Protein AF-Q45728-F1 (afdb_monomer_lite)

Foldseek 3Di:
DPPDDDDDDLDPPAFDAAEVFCVCLLCVVVCPVQPLVLDDDPPDDPDPDLFAFDDDDPSLLVSQDDPDDDPQSDDDPPPFKTKFQQFKDKDWDAEEAEAQDFPDKDFPDKDKDKDFAQDQFKDKDKDDKDKDKDKKKKKKFFRYAYAHPPHHNDDQKYKYKYQYNHVVQQAGDIDIDIDGRNDRKMKMKMKIWMWIDDMDMDIAGHQKMKMKIKTKMKGKDKDNWDKTKMWMWGWMWMDGPPDDTGIGTPLSSLVSLQSNDDVSHPDGDDPQWDADPVRSIIMGTTTMMMMITDIRQKMKMWMWMARNPPRDTPDIDIDIDGIDIDDMDMDMDID

Sequence (335 aa):
MKKSCDPNPVNQSTTTTFDLDDFLLNNMFNVTLQPANIWYYQDEWPYESPYVPTPTSDDLSKGCWFDAYVPTCRYDHAPGYTANTSGLMAEGTDLTEEIDSVAYATPYIADSYTFTNDGPITQEYQTLAYEQAVETSTSNTTTHGCRVGSTFGYSRNSTFTAKIRDTEKGFHLDVGAEYDFTNTNTFTTSTTTNVLVPSQVITVPSYCTAYVTMVLNKATYAKADVPLITTLSGRFFIDETDNSDEYFDIYPYVELVTTCCTGNCSQCVTDQLQLDAVNRTVIFDGLGSFEANIASNELIVRTKLVDNVTGATISEQAGRVPVVYGPSTTKVTTS

Secondary structure (DSSP, 8-state):
---------------EEEEHHHHHHHHHHHHHSS--S----TT---SS-TTSPPPPPTTGGGTT--TTS---------TTEEEE-TTEEEEEPPEEEEES--S-EEEEEEEEEEEEE-SSS-EEEEPPPEEEEEEEEEEEEEEEEEE--S--SS--EEEEEEEE--TTTT--EEEEEEEETT--PEEEEEEEEEEEE---EEEE-TTEEEEEEEEEEEEEEEEEEEEEEEEEEEEEEEEETTS--EEEEHHHHHHHHHHT--TT-S-PPPTTEEEETTTTEEEEEEEEEEEEEEE-SEEEEEEEEEETTT--EEEEEEEEEE-EEEEEEEEEEE-

pLDDT: mean 77.42, std 18.89, range [27.27, 98.31]

Radius of gyration: 30.32 Å; chains: 1; bounding box: 68×45×92 Å

Organism: Bacillus thuringiensis (NCBI:txid1428)

InterPro domains:
  IPR004991 Aerolysin-like toxin [PF03318] (81-314)

Structure (mmCIF, N/CA/C/O backbone):
data_AF-Q45728-F1
#
_entry.id   AF-Q45728-F1
#
loop_
_atom_site.group_PDB
_atom_site.id
_atom_site.type_symbol
_atom_site.label_atom_id
_atom_site.label_alt_id
_atom_site.label_comp_id
_atom_site.label_asym_id
_atom_site.label_entity_id
_atom_site.label_seq_id
_atom_site.pdbx_PDB_ins_code
_atom_site.Cartn_x
_atom_site.Cartn_y
_atom_site.Cartn_z
_atom_site.occupancy
_atom_site.B_iso_or_equiv
_atom_site.auth_seq_id
_atom_site.auth_comp_id
_atom_site.auth_asym_id
_atom_site.auth_atom_id
_atom_site.pdbx_PDB_model_num
ATOM 1 N N . MET A 1 1 ? -17.375 -22.857 -4.761 1.00 31.56 1 MET A N 1
ATOM 2 C CA . MET A 1 1 ? -16.070 -22.959 -4.074 1.00 31.56 1 MET A CA 1
ATOM 3 C C . MET A 1 1 ? -15.539 -21.548 -3.898 1.00 31.56 1 MET A C 1
ATOM 5 O O . MET A 1 1 ? -15.250 -20.907 -4.898 1.00 31.56 1 MET A O 1
ATOM 9 N N . LYS A 1 2 ? -15.514 -21.026 -2.665 1.00 29.12 2 LYS A N 1
ATOM 10 C CA . LYS A 1 2 ? -14.839 -19.756 -2.366 1.00 29.12 2 LYS A CA 1
ATOM 11 C C . LYS A 1 2 ? -13.342 -20.006 -2.562 1.00 29.12 2 LYS A C 1
ATOM 13 O O . LYS A 1 2 ? -12.801 -20.868 -1.873 1.00 29.12 2 LYS A O 1
ATOM 18 N N . LYS A 1 3 ? -12.705 -19.333 -3.526 1.00 27.27 3 LYS A N 1
ATOM 19 C CA . LYS A 1 3 ? -11.241 -19.267 -3.580 1.00 27.27 3 LYS A CA 1
ATOM 20 C C . LYS A 1 3 ? -10.803 -18.604 -2.275 1.00 27.27 3 LYS A C 1
ATOM 22 O O . LYS A 1 3 ? -11.096 -17.436 -2.051 1.00 27.27 3 LYS A O 1
ATOM 27 N N . SER A 1 4 ? -10.218 -19.398 -1.387 1.00 33.06 4 SER A N 1
ATOM 28 C CA . SER A 1 4 ? -9.422 -18.906 -0.271 1.00 33.06 4 SER A CA 1
ATOM 29 C C . SER A 1 4 ? -8.275 -18.115 -0.886 1.00 33.06 4 SER A C 1
ATOM 31 O O . SER A 1 4 ? -7.471 -18.707 -1.602 1.00 33.06 4 SER A O 1
ATOM 33 N N . CYS A 1 5 ? -8.251 -16.797 -0.692 1.00 33.59 5 CYS A N 1
ATOM 34 C CA . CYS A 1 5 ? -7.087 -15.992 -1.038 1.00 33.59 5 CYS A CA 1
ATOM 35 C C . CYS A 1 5 ? -5.910 -16.472 -0.185 1.00 33.59 5 CYS A C 1
ATOM 37 O O . CYS A 1 5 ? -6.065 -16.692 1.018 1.00 33.59 5 CYS A O 1
ATOM 39 N N . ASP A 1 6 ? -4.785 -16.705 -0.847 1.00 37.28 6 ASP A N 1
ATOM 40 C CA . ASP A 1 6 ? -3.543 -17.185 -0.257 1.00 37.28 6 ASP A CA 1
ATOM 41 C C . ASP A 1 6 ? -2.940 -16.057 0.600 1.00 37.28 6 ASP A C 1
ATOM 43 O O . ASP A 1 6 ? -2.668 -14.979 0.062 1.00 37.28 6 ASP A O 1
ATOM 47 N N . PRO A 1 7 ? -2.806 -16.216 1.928 1.00 40.56 7 PRO A N 1
ATOM 48 C CA . PRO A 1 7 ? -2.249 -15.177 2.768 1.00 40.56 7 PRO A CA 1
ATOM 49 C C . PRO A 1 7 ? -0.724 -15.314 2.803 1.00 40.56 7 PRO A C 1
ATOM 51 O O . PRO A 1 7 ? -0.195 -16.246 3.400 1.00 40.56 7 PRO A O 1
ATOM 54 N N . ASN A 1 8 ? -0.038 -14.320 2.239 1.00 51.28 8 ASN A N 1
ATOM 55 C CA . ASN A 1 8 ? 1.377 -14.003 2.451 1.00 51.28 8 ASN A CA 1
ATOM 56 C C . ASN A 1 8 ? 2.412 -15.085 2.095 1.00 51.28 8 ASN A C 1
ATOM 58 O O . ASN A 1 8 ? 2.760 -15.942 2.911 1.00 51.28 8 ASN A O 1
ATOM 62 N N . PRO A 1 9 ? 3.147 -14.823 1.005 1.00 39.41 9 PRO A N 1
ATOM 63 C CA . PRO A 1 9 ? 4.584 -14.642 1.168 1.00 39.41 9 PRO A CA 1
ATOM 64 C C . PRO A 1 9 ? 5.026 -13.257 0.669 1.00 39.41 9 PRO A C 1
ATOM 66 O O . PRO A 1 9 ? 5.081 -13.003 -0.529 1.00 39.41 9 PRO A O 1
ATOM 69 N N . VAL A 1 10 ? 5.420 -12.375 1.595 1.00 45.78 10 VAL A N 1
ATOM 70 C CA . VAL A 1 10 ? 6.144 -11.117 1.300 1.00 45.78 10 VAL A CA 1
ATOM 71 C C . VAL A 1 10 ? 7.635 -11.426 1.127 1.00 45.78 10 VAL A C 1
ATOM 73 O O . VAL A 1 10 ? 8.493 -10.896 1.824 1.00 45.78 10 VAL A O 1
ATOM 76 N N . ASN A 1 11 ? 7.963 -12.396 0.276 1.00 45.88 11 ASN A N 1
ATOM 77 C CA . ASN A 1 11 ? 9.361 -12.744 0.046 1.00 45.88 11 ASN A CA 1
ATOM 78 C C . ASN A 1 11 ? 9.583 -13.202 -1.394 1.00 45.88 11 ASN A C 1
ATOM 80 O O . ASN A 1 11 ? 9.809 -14.379 -1.668 1.00 45.88 11 ASN A O 1
ATOM 84 N N . GLN A 1 12 ? 9.522 -12.248 -2.321 1.00 46.22 12 GLN A N 1
ATOM 85 C CA . GLN A 1 12 ? 10.210 -12.383 -3.599 1.00 46.22 12 GLN A CA 1
ATOM 86 C C . GLN A 1 12 ? 11.544 -11.643 -3.473 1.00 46.22 12 GLN A C 1
ATOM 88 O O . GLN A 1 12 ? 11.616 -10.423 -3.559 1.00 46.22 12 GLN A O 1
ATOM 93 N N . SER A 1 13 ? 12.605 -12.396 -3.175 1.00 47.50 13 SER A N 1
ATOM 94 C CA . SER A 1 13 ? 13.942 -11.879 -2.852 1.00 47.50 13 SER A CA 1
ATOM 95 C C . SER A 1 13 ? 14.773 -11.478 -4.075 1.00 47.50 13 SER A C 1
ATOM 97 O O . SER A 1 13 ? 15.990 -11.342 -3.968 1.00 47.50 13 SER A O 1
ATOM 99 N N . THR A 1 14 ? 14.164 -11.364 -5.252 1.00 60.25 14 THR A N 1
ATOM 100 C CA . THR A 1 14 ? 14.861 -10.990 -6.483 1.00 60.25 14 THR A CA 1
ATOM 101 C C . THR A 1 14 ? 14.331 -9.651 -6.949 1.00 60.25 14 THR A C 1
ATOM 103 O O . THR A 1 14 ? 13.375 -9.583 -7.715 1.00 60.25 14 THR A O 1
ATOM 106 N N . THR A 1 15 ? 14.952 -8.582 -6.456 1.00 69.94 15 THR A N 1
ATOM 107 C CA . THR A 1 15 ? 14.834 -7.279 -7.096 1.00 69.94 15 THR A CA 1
ATOM 108 C C . THR A 1 15 ? 15.612 -7.329 -8.404 1.00 69.94 15 THR A C 1
ATOM 110 O O . THR A 1 15 ? 16.769 -7.755 -8.441 1.00 69.94 15 THR A O 1
ATOM 113 N N . THR A 1 16 ? 14.969 -6.940 -9.496 1.00 79.00 16 THR A N 1
ATOM 114 C CA . THR A 1 16 ? 15.625 -6.802 -10.793 1.00 79.00 16 THR A CA 1
ATOM 115 C C . THR A 1 16 ? 15.280 -5.447 -11.375 1.00 79.00 16 THR A C 1
ATOM 117 O O . THR A 1 16 ? 14.183 -4.922 -11.188 1.00 79.00 16 THR A O 1
ATOM 120 N N . THR A 1 17 ? 16.240 -4.856 -12.069 1.00 79.88 17 THR A N 1
ATOM 121 C CA . THR A 1 17 ? 16.020 -3.594 -12.758 1.00 79.88 17 THR A CA 1
ATOM 122 C C . THR A 1 17 ? 16.289 -3.833 -14.227 1.00 79.88 17 THR A C 1
ATOM 124 O O . THR A 1 17 ? 17.401 -4.211 -14.594 1.00 79.88 17 THR A O 1
ATOM 127 N N . PHE A 1 18 ? 15.260 -3.661 -15.051 1.00 83.31 18 PHE A N 1
ATOM 128 C CA . PHE A 1 18 ? 15.397 -3.675 -16.498 1.00 83.31 18 PHE A CA 1
ATOM 129 C C . PHE A 1 18 ? 16.187 -2.434 -16.910 1.00 83.31 18 PHE A C 1
ATOM 131 O O . PHE A 1 18 ? 15.783 -1.326 -16.571 1.00 83.31 18 PHE A O 1
ATOM 138 N N . ASP A 1 19 ? 17.324 -2.605 -17.577 1.00 84.56 19 ASP A N 1
ATOM 139 C CA . ASP A 1 19 ? 18.160 -1.488 -18.019 1.00 84.56 19 ASP A CA 1
ATOM 140 C C . ASP A 1 19 ? 17.764 -1.099 -19.449 1.00 84.56 19 ASP A C 1
ATOM 142 O O . ASP A 1 19 ? 18.110 -1.782 -20.415 1.00 84.56 19 ASP A O 1
ATOM 146 N N . LEU A 1 20 ? 16.966 -0.034 -19.573 1.00 85.75 20 LEU A N 1
ATOM 147 C CA . LEU A 1 20 ? 16.472 0.451 -20.860 1.00 85.75 20 LEU A CA 1
ATOM 148 C C . LEU A 1 20 ? 17.622 0.945 -21.739 1.00 85.75 20 LEU A C 1
ATOM 150 O O . LEU A 1 20 ? 17.608 0.683 -22.937 1.00 85.75 20 LEU A O 1
ATOM 154 N N . ASP A 1 21 ? 18.624 1.614 -21.164 1.00 84.06 21 ASP A N 1
ATOM 155 C CA . ASP A 1 21 ? 19.773 2.121 -21.919 1.00 84.06 21 ASP A CA 1
ATOM 156 C C . ASP A 1 21 ? 20.560 0.950 -22.525 1.00 84.06 21 ASP A C 1
ATOM 158 O O . ASP A 1 21 ? 20.896 0.979 -23.709 1.00 84.06 21 ASP A O 1
ATOM 162 N N . ASP A 1 22 ? 20.798 -0.107 -21.739 1.00 82.19 22 ASP A N 1
ATOM 163 C CA . ASP A 1 22 ? 21.439 -1.340 -22.215 1.00 82.19 22 ASP A CA 1
ATOM 164 C C . ASP A 1 22 ? 20.607 -2.025 -23.309 1.00 82.19 22 ASP A C 1
ATOM 166 O O . ASP A 1 22 ? 21.142 -2.392 -24.353 1.00 82.19 22 ASP A O 1
ATOM 170 N N . PHE A 1 23 ? 19.287 -2.138 -23.129 1.00 85.44 23 PHE A N 1
ATOM 171 C CA . PHE A 1 23 ? 18.393 -2.710 -24.140 1.00 85.44 23 PHE A CA 1
ATOM 172 C C . PHE A 1 23 ? 18.428 -1.934 -25.469 1.00 85.44 23 PHE A C 1
ATOM 174 O O . PHE A 1 23 ? 18.513 -2.547 -26.540 1.00 85.44 23 PHE A O 1
ATOM 181 N N . LEU A 1 24 ? 18.381 -0.597 -25.413 1.00 84.81 24 LEU A N 1
ATOM 182 C CA . LEU A 1 24 ? 18.434 0.277 -26.590 1.00 84.81 24 LEU A CA 1
ATOM 183 C C . LEU A 1 24 ? 19.821 0.246 -27.256 1.00 84.81 24 LEU A C 1
ATOM 185 O O . LEU A 1 24 ? 19.927 0.243 -28.479 1.00 84.81 24 LEU A O 1
ATOM 189 N N . LEU A 1 25 ? 20.905 0.166 -26.484 1.00 78.94 25 LEU A N 1
ATOM 190 C CA . LEU A 1 25 ? 22.251 0.001 -27.041 1.00 78.94 25 LEU A CA 1
ATOM 191 C C . LEU A 1 25 ? 22.424 -1.360 -27.720 1.00 78.94 25 LEU A C 1
ATOM 193 O O . LEU A 1 25 ? 22.896 -1.433 -28.856 1.00 78.94 25 LEU A O 1
ATOM 197 N N . ASN A 1 26 ? 21.992 -2.435 -27.060 1.00 76.06 26 ASN A 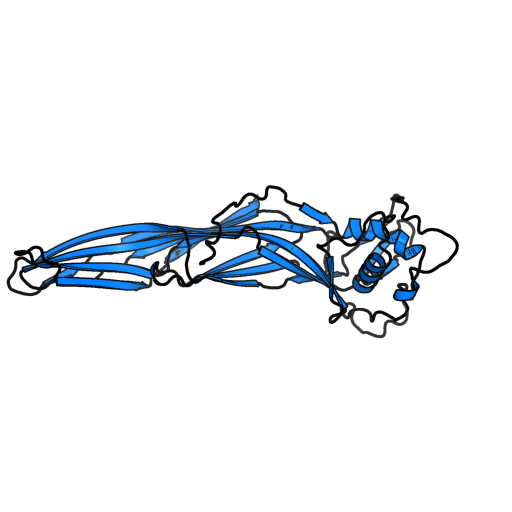N 1
ATOM 198 C CA . ASN A 1 26 ? 22.137 -3.806 -27.553 1.00 76.06 26 ASN A CA 1
ATOM 199 C C . ASN A 1 26 ? 21.357 -4.074 -28.840 1.00 76.06 26 ASN A C 1
ATOM 201 O O . ASN A 1 26 ? 21.710 -4.982 -29.599 1.00 76.06 26 ASN A O 1
ATOM 205 N N . ASN A 1 27 ? 20.311 -3.290 -29.092 1.00 75.62 27 ASN A N 1
ATOM 206 C CA . ASN A 1 27 ? 19.512 -3.383 -30.302 1.00 75.62 27 ASN A CA 1
ATOM 207 C C . ASN A 1 27 ? 19.889 -2.351 -31.370 1.00 75.62 27 ASN A C 1
ATOM 209 O O . ASN A 1 27 ? 19.412 -2.468 -32.497 1.00 75.62 27 ASN A O 1
ATOM 213 N N . MET A 1 28 ? 20.775 -1.387 -31.083 1.00 74.12 28 MET A N 1
ATOM 214 C CA . MET A 1 28 ? 21.118 -0.319 -32.029 1.00 74.12 28 MET A CA 1
ATOM 215 C C . MET A 1 28 ? 21.620 -0.873 -33.359 1.00 74.12 28 MET A C 1
ATOM 217 O O . MET A 1 28 ? 21.154 -0.444 -34.406 1.00 74.12 28 MET A O 1
ATOM 221 N N . PHE A 1 29 ? 22.541 -1.839 -33.340 1.00 62.25 29 PHE A N 1
ATOM 222 C CA . PHE A 1 29 ? 23.109 -2.393 -34.573 1.00 62.25 29 PHE A CA 1
ATOM 223 C C . PHE A 1 29 ? 22.082 -3.132 -35.435 1.00 62.25 29 PHE A C 1
ATOM 225 O O . PHE A 1 29 ? 22.224 -3.172 -36.658 1.00 62.25 29 PHE A O 1
ATOM 232 N N . ASN A 1 30 ? 21.022 -3.660 -34.815 1.00 58.56 30 ASN A N 1
ATOM 233 C CA . ASN A 1 30 ? 19.895 -4.241 -35.544 1.00 58.56 30 ASN A CA 1
ATOM 234 C C . ASN A 1 30 ? 19.139 -3.155 -36.324 1.00 58.56 30 ASN A C 1
ATOM 236 O O . ASN A 1 30 ? 18.581 -3.432 -37.380 1.00 58.56 30 ASN A O 1
ATOM 240 N N . VAL A 1 31 ? 19.167 -1.919 -35.824 1.00 59.19 31 VAL A N 1
ATOM 241 C CA . VAL A 1 31 ? 18.475 -0.760 -36.387 1.00 59.19 31 VAL A CA 1
ATOM 242 C C . VAL A 1 31 ? 19.360 0.043 -37.358 1.00 59.19 31 VAL A C 1
ATOM 244 O O . VAL A 1 31 ? 18.868 0.496 -38.391 1.00 59.19 31 VAL A O 1
ATOM 247 N N . THR A 1 32 ? 20.668 0.183 -37.105 1.00 55.72 32 THR A N 1
ATOM 248 C CA . THR A 1 32 ? 21.589 0.976 -37.950 1.00 55.72 32 THR A CA 1
ATOM 249 C C . THR A 1 32 ? 22.023 0.255 -39.229 1.00 55.72 32 THR A C 1
ATOM 251 O O . THR A 1 32 ? 22.184 0.897 -40.267 1.00 55.72 32 THR A O 1
ATOM 254 N N . LEU A 1 33 ? 22.148 -1.080 -39.216 1.00 49.84 33 LEU A N 1
ATOM 255 C CA . LEU A 1 33 ? 22.458 -1.877 -40.418 1.00 49.84 33 LEU A CA 1
ATOM 256 C C . LEU A 1 33 ? 21.232 -2.146 -41.308 1.00 49.84 33 LEU A C 1
ATOM 258 O O . LEU A 1 33 ? 21.382 -2.588 -42.450 1.00 49.84 33 LEU A O 1
ATOM 262 N N . GLN A 1 34 ? 20.028 -1.877 -40.800 1.00 50.75 34 GLN A N 1
ATOM 263 C CA . GLN A 1 34 ? 18.757 -2.022 -41.506 1.00 50.75 34 GLN A CA 1
ATOM 264 C C . GLN A 1 34 ? 17.895 -0.780 -41.264 1.00 50.75 34 GLN A C 1
ATOM 266 O O . GLN A 1 34 ? 16.905 -0.846 -40.532 1.00 50.75 34 GLN A O 1
ATOM 271 N N . PRO A 1 35 ? 18.255 0.373 -41.859 1.00 44.62 35 PRO A N 1
ATOM 272 C CA . PRO A 1 35 ? 17.516 1.605 -41.666 1.00 44.62 35 PRO A CA 1
ATOM 273 C C . PRO A 1 35 ? 16.162 1.479 -42.362 1.00 44.62 35 PRO A C 1
ATOM 275 O O . PRO A 1 35 ? 15.987 1.873 -43.513 1.00 44.62 35 PRO A O 1
ATOM 278 N N . ALA A 1 36 ? 15.169 0.937 -41.667 1.00 39.44 36 ALA A N 1
ATOM 279 C CA . ALA A 1 36 ? 13.775 1.054 -42.054 1.00 39.44 36 ALA A CA 1
ATOM 280 C C . ALA A 1 36 ? 13.326 2.509 -41.839 1.00 39.44 36 ALA A C 1
ATOM 282 O O . ALA A 1 36 ? 12.480 2.748 -40.998 1.00 39.44 36 ALA A O 1
ATOM 283 N N . ASN A 1 37 ? 13.952 3.494 -42.500 1.00 41.03 37 ASN A N 1
ATOM 284 C CA . ASN A 1 37 ? 13.662 4.932 -42.382 1.00 41.03 37 ASN A CA 1
ATOM 285 C C . ASN A 1 37 ? 13.249 5.395 -40.963 1.00 41.03 37 ASN A C 1
ATOM 287 O O . ASN A 1 37 ? 12.332 6.195 -40.814 1.00 41.03 37 ASN A O 1
ATOM 291 N N . ILE A 1 38 ? 13.918 4.906 -39.908 1.00 46.84 38 ILE A N 1
ATOM 292 C CA . ILE A 1 38 ? 13.780 5.475 -38.550 1.00 46.84 38 ILE A CA 1
ATOM 293 C C . ILE A 1 38 ? 14.560 6.806 -38.465 1.00 46.84 38 ILE A C 1
ATOM 295 O O . ILE A 1 38 ? 14.409 7.591 -37.536 1.00 46.84 38 ILE A O 1
ATOM 299 N N . TRP A 1 39 ? 15.344 7.095 -39.505 1.00 43.25 39 TRP A N 1
ATOM 300 C CA . TRP A 1 39 ? 16.096 8.317 -39.721 1.00 43.25 39 TRP A CA 1
ATOM 301 C C . TRP A 1 39 ? 15.151 9.449 -40.115 1.00 43.25 39 TRP A C 1
ATOM 303 O O . TRP A 1 39 ? 14.525 9.406 -41.176 1.00 43.25 39 TRP A O 1
ATOM 313 N N . TYR A 1 40 ? 15.100 10.495 -39.297 1.00 43.06 40 TYR A N 1
ATOM 314 C CA . TYR A 1 40 ? 14.513 11.767 -39.696 1.00 43.06 40 TYR A CA 1
ATOM 315 C C . TYR A 1 40 ? 15.624 12.810 -39.833 1.00 43.06 40 TYR A C 1
ATOM 317 O O . TYR A 1 40 ? 16.330 13.097 -38.867 1.00 43.06 40 TYR A O 1
ATOM 325 N N . TYR A 1 41 ? 15.795 13.375 -41.033 1.00 37.69 41 TYR A N 1
ATOM 326 C CA . TYR A 1 41 ? 16.697 14.509 -41.249 1.00 37.69 41 TYR A CA 1
ATOM 327 C C . TYR A 1 41 ? 16.185 15.722 -40.454 1.00 37.69 41 TYR A C 1
ATOM 329 O O . TYR A 1 41 ? 15.004 16.056 -40.516 1.00 37.69 41 TYR A O 1
ATOM 337 N N . GLN A 1 42 ? 17.086 16.363 -39.706 1.00 42.66 42 GLN A N 1
ATOM 338 C CA . GLN A 1 42 ? 16.836 17.387 -38.679 1.00 42.66 42 GLN A CA 1
ATOM 339 C C . GLN A 1 42 ? 15.964 18.598 -39.082 1.00 42.66 42 GLN A C 1
ATOM 341 O O . GLN A 1 42 ? 15.515 19.316 -38.191 1.00 42.66 42 GLN A O 1
ATOM 346 N N . ASP A 1 43 ? 15.685 18.836 -40.365 1.00 37.22 43 ASP A N 1
ATOM 347 C CA . ASP A 1 43 ? 15.264 20.167 -40.825 1.00 37.22 43 ASP A CA 1
ATOM 348 C C . ASP A 1 43 ? 13.752 20.399 -40.989 1.00 37.22 43 ASP A C 1
ATOM 350 O O . ASP A 1 43 ? 13.340 21.551 -41.108 1.00 37.22 43 ASP A O 1
ATOM 354 N N . GLU A 1 44 ? 12.890 19.378 -40.954 1.00 41.56 44 GLU A N 1
ATOM 355 C CA . GLU A 1 44 ? 11.443 19.595 -41.160 1.00 41.56 44 GLU A CA 1
ATOM 356 C C . GLU A 1 44 ? 10.571 18.709 -40.269 1.00 41.56 44 GLU A C 1
ATOM 358 O O . GLU A 1 44 ? 9.790 17.904 -40.761 1.00 41.56 44 GLU A O 1
ATOM 363 N N . TRP A 1 45 ? 10.680 18.809 -38.942 1.00 42.06 45 TRP A N 1
ATOM 364 C CA . TRP A 1 45 ? 9.694 18.179 -38.054 1.00 42.06 45 TRP A CA 1
ATOM 365 C C . TRP A 1 45 ? 8.388 18.999 -38.079 1.00 42.06 45 TRP A C 1
ATOM 367 O O . TRP A 1 45 ? 8.400 20.155 -37.656 1.00 42.06 45 TRP A O 1
ATOM 377 N N . PRO A 1 46 ? 7.253 18.457 -38.566 1.00 36.91 46 PRO A N 1
ATOM 378 C CA . PRO A 1 46 ? 6.028 19.240 -38.744 1.00 36.91 46 PRO A CA 1
ATOM 379 C C . PRO A 1 46 ? 5.237 19.441 -37.442 1.00 36.91 46 PRO A C 1
ATOM 381 O O . PRO A 1 46 ? 4.196 20.097 -37.457 1.00 36.91 46 PRO A O 1
ATOM 384 N N . TYR A 1 47 ? 5.696 18.874 -36.323 1.00 42.97 47 TYR A N 1
ATOM 385 C CA . TYR A 1 47 ? 5.023 18.980 -35.033 1.00 42.97 47 TYR A CA 1
ATOM 386 C C . TYR A 1 47 ? 5.837 19.881 -34.108 1.00 42.97 47 TYR A C 1
ATOM 388 O O . TYR A 1 47 ? 6.998 19.622 -33.834 1.00 42.97 47 TYR A O 1
ATOM 396 N N . GLU A 1 48 ? 5.234 20.937 -33.574 1.00 38.19 48 GLU A N 1
ATOM 397 C CA . GLU A 1 48 ? 5.924 21.944 -32.746 1.00 38.19 48 GLU A CA 1
ATOM 398 C C . GLU A 1 48 ? 6.424 21.411 -31.383 1.00 38.19 48 GLU A C 1
ATOM 400 O O . GLU A 1 48 ? 6.878 22.175 -30.533 1.00 38.19 48 GLU A O 1
ATOM 405 N N . SER A 1 49 ? 6.325 20.100 -31.141 1.00 45.00 49 SER A N 1
ATOM 406 C CA . SER A 1 49 ? 6.511 19.485 -29.838 1.00 45.00 49 SER A CA 1
ATOM 407 C C . SER A 1 49 ? 7.281 18.155 -29.923 1.00 45.00 49 SER A C 1
ATOM 409 O O . SER A 1 49 ? 6.906 17.291 -30.718 1.00 45.00 49 SER A O 1
ATOM 411 N N . PRO A 1 50 ? 8.308 17.939 -29.075 1.00 45.72 50 PRO A N 1
ATOM 412 C CA . PRO A 1 50 ? 8.982 16.644 -28.925 1.00 45.72 50 PRO A CA 1
ATOM 413 C C . PRO A 1 50 ? 8.098 15.565 -28.260 1.00 45.72 50 PRO A C 1
ATOM 415 O O . PRO A 1 50 ? 8.562 14.451 -28.047 1.00 45.72 50 PRO A O 1
ATOM 418 N N . TYR A 1 51 ? 6.841 15.891 -27.931 1.00 46.75 51 TYR A N 1
ATOM 419 C CA . TYR A 1 51 ? 5.942 15.095 -27.087 1.00 46.75 51 TYR A CA 1
ATOM 420 C C . TYR A 1 51 ? 4.843 14.342 -27.858 1.00 46.75 51 TYR A C 1
ATOM 422 O O . TYR A 1 51 ? 3.988 13.714 -27.240 1.00 46.75 51 TYR A O 1
ATOM 430 N N . VAL A 1 52 ? 4.818 14.417 -29.194 1.00 46.56 52 VAL A N 1
ATOM 431 C CA . VAL A 1 52 ? 3.833 13.696 -30.021 1.00 46.56 52 VAL A CA 1
ATOM 432 C C . VAL A 1 52 ? 4.508 12.463 -30.633 1.00 46.56 52 VAL A C 1
ATOM 434 O O . VAL A 1 52 ? 5.517 12.640 -31.320 1.00 46.56 52 VAL A O 1
ATOM 437 N N . PRO A 1 53 ? 3.983 11.240 -30.414 1.00 49.34 53 PRO A N 1
ATOM 438 C CA . PRO A 1 53 ? 4.584 10.022 -30.949 1.00 49.34 53 PRO A CA 1
ATOM 439 C C . PRO A 1 53 ? 4.660 10.069 -32.476 1.00 49.34 53 PRO A C 1
ATOM 441 O O . PRO A 1 53 ? 3.705 10.474 -33.153 1.00 49.34 53 PRO A O 1
ATOM 444 N N . THR A 1 54 ? 5.804 9.660 -33.028 1.00 48.22 54 THR A N 1
ATOM 445 C CA . THR A 1 54 ? 6.005 9.632 -34.479 1.00 48.22 54 THR A CA 1
ATOM 446 C C . THR A 1 54 ? 5.015 8.644 -35.106 1.00 48.22 54 THR A C 1
ATOM 448 O O . THR A 1 54 ? 4.898 7.509 -34.638 1.00 48.22 54 THR A O 1
ATOM 451 N N . PRO A 1 55 ? 4.275 9.021 -36.166 1.00 42.81 55 PRO A N 1
ATOM 452 C CA . PRO A 1 55 ? 3.480 8.058 -36.904 1.00 42.81 55 PRO A CA 1
ATOM 453 C C . PRO A 1 55 ? 4.359 6.921 -37.416 1.00 42.81 55 PRO A C 1
ATOM 455 O O . PRO A 1 55 ? 5.317 7.166 -38.148 1.00 42.81 55 PRO A O 1
ATOM 458 N N . THR A 1 56 ? 4.023 5.683 -37.067 1.00 48.16 56 THR A N 1
ATOM 459 C CA . THR A 1 56 ? 4.641 4.517 -37.691 1.00 48.16 56 THR A CA 1
ATOM 460 C C . THR A 1 56 ? 4.236 4.488 -39.156 1.00 48.16 56 THR A C 1
ATOM 462 O O . THR A 1 56 ? 3.050 4.514 -39.492 1.00 48.16 56 THR A O 1
ATOM 465 N N . SER A 1 57 ? 5.228 4.551 -40.044 1.00 44.31 57 SER A N 1
ATOM 466 C CA . SER A 1 57 ? 4.988 4.364 -41.471 1.00 44.31 57 SER A CA 1
ATOM 467 C C . SER A 1 57 ? 4.703 2.885 -41.740 1.00 44.31 57 SER A C 1
ATOM 469 O O . SER A 1 57 ? 5.299 2.013 -41.104 1.00 44.31 57 SER A O 1
ATOM 471 N N . ASP A 1 58 ? 3.851 2.590 -42.725 1.00 46.47 58 ASP A N 1
ATOM 472 C CA . ASP A 1 58 ? 3.569 1.218 -43.181 1.00 46.47 58 ASP A CA 1
ATOM 473 C C . ASP A 1 58 ? 4.844 0.458 -43.651 1.00 46.47 58 ASP A C 1
ATOM 475 O O . ASP A 1 58 ? 4.813 -0.756 -43.880 1.00 46.47 58 ASP A O 1
ATOM 479 N N . ASP A 1 59 ? 5.985 1.151 -43.784 1.00 43.22 59 ASP A N 1
ATOM 480 C CA . ASP A 1 59 ? 7.274 0.614 -44.227 1.00 43.22 59 ASP A CA 1
ATOM 481 C C . ASP A 1 59 ? 8.095 -0.096 -43.131 1.00 43.22 59 ASP A C 1
ATOM 483 O O . ASP A 1 59 ? 9.048 -0.795 -43.476 1.00 43.22 59 ASP A O 1
ATOM 487 N N . LEU A 1 60 ? 7.724 -0.026 -41.843 1.00 46.34 60 LEU A N 1
ATOM 488 C CA . LEU A 1 60 ? 8.440 -0.763 -40.778 1.00 46.34 60 LEU A CA 1
ATOM 489 C C . LEU A 1 60 ? 8.389 -2.287 -40.984 1.00 46.34 60 LEU A C 1
ATOM 491 O O . LEU A 1 60 ? 9.378 -2.987 -40.770 1.00 46.34 60 LEU A O 1
ATOM 495 N N . SER A 1 61 ? 7.276 -2.792 -41.526 1.00 43.41 61 SER A N 1
ATOM 496 C CA . SER A 1 61 ? 7.089 -4.209 -41.881 1.00 43.41 61 SER A CA 1
ATOM 497 C C . SER A 1 61 ? 8.065 -4.726 -42.952 1.00 43.41 61 SER A C 1
ATOM 499 O O . SER A 1 61 ? 8.261 -5.936 -43.083 1.00 43.41 61 SER A O 1
ATOM 501 N N . LYS A 1 62 ? 8.701 -3.823 -43.712 1.00 44.53 62 LYS A N 1
ATOM 502 C CA . LYS A 1 62 ? 9.696 -4.149 -44.745 1.00 44.53 62 LYS A CA 1
ATOM 503 C C . LYS A 1 62 ? 11.131 -4.142 -44.207 1.00 44.53 62 LYS A C 1
ATOM 505 O O . LYS A 1 62 ? 12.024 -4.611 -44.906 1.00 44.53 62 LYS A O 1
ATOM 510 N N . GLY A 1 63 ? 11.351 -3.657 -42.980 1.00 48.31 63 GLY A N 1
ATOM 511 C CA . GLY A 1 63 ? 12.675 -3.537 -42.363 1.00 48.31 63 GLY A CA 1
ATOM 512 C C . GLY A 1 63 ? 13.395 -4.871 -42.163 1.00 48.31 63 GLY A C 1
ATOM 513 O O . GLY A 1 63 ? 14.601 -4.945 -42.364 1.00 48.31 63 GLY A O 1
ATOM 514 N N . CYS A 1 64 ? 12.658 -5.949 -41.870 1.00 50.19 64 CYS A N 1
ATOM 515 C CA . CYS A 1 64 ? 13.263 -7.260 -41.604 1.00 50.19 64 CYS A CA 1
ATOM 516 C C . CYS A 1 64 ? 13.588 -8.083 -42.875 1.00 50.19 64 CYS A C 1
ATOM 518 O O . CYS A 1 64 ? 14.067 -9.211 -42.756 1.00 50.19 64 CYS A O 1
ATOM 520 N N . TRP A 1 65 ? 13.301 -7.583 -44.088 1.00 44.25 65 TRP A N 1
ATOM 521 C CA . TRP A 1 65 ? 13.422 -8.347 -45.341 1.00 44.25 65 TRP A CA 1
ATOM 522 C C . TRP A 1 65 ? 14.504 -7.786 -46.269 1.00 44.25 65 TRP A C 1
ATOM 524 O O . TRP A 1 65 ? 14.211 -6.953 -47.120 1.00 44.25 65 TRP A O 1
ATOM 534 N N . PHE A 1 66 ? 15.727 -8.324 -46.190 1.00 47.06 66 PHE A N 1
ATOM 535 C CA . PHE A 1 66 ? 16.676 -8.279 -47.310 1.00 47.06 66 PHE A CA 1
ATOM 536 C C . PHE A 1 66 ? 17.477 -9.584 -47.464 1.00 47.06 66 PHE A C 1
ATOM 538 O O . PHE A 1 66 ? 18.164 -10.046 -46.553 1.00 47.06 66 PHE A O 1
ATOM 545 N N . ASP A 1 67 ? 17.397 -10.150 -48.671 1.00 44.56 67 ASP A N 1
ATOM 546 C CA . ASP A 1 67 ? 18.196 -11.264 -49.184 1.00 44.56 67 ASP A CA 1
ATOM 547 C C . ASP A 1 67 ? 19.671 -10.843 -49.342 1.00 44.56 67 ASP A C 1
ATOM 549 O O . ASP A 1 67 ? 20.007 -10.168 -50.312 1.00 44.56 67 ASP A O 1
ATOM 553 N N . ALA A 1 68 ? 20.549 -11.223 -48.405 1.00 41.47 68 ALA A N 1
ATOM 554 C CA . ALA A 1 68 ? 21.949 -11.639 -48.667 1.00 41.47 68 ALA A CA 1
ATOM 555 C C . ALA A 1 68 ? 22.803 -11.763 -47.395 1.00 41.47 68 ALA A C 1
ATOM 557 O O . ALA A 1 68 ? 23.817 -12.459 -47.414 1.00 41.47 68 ALA A O 1
ATOM 558 N N . TYR A 1 69 ? 22.413 -11.135 -46.291 1.00 45.72 69 TYR A N 1
ATOM 559 C CA . TYR A 1 69 ? 23.107 -11.272 -45.016 1.00 45.72 69 TYR A CA 1
ATOM 560 C C . TYR A 1 69 ? 22.077 -11.684 -43.980 1.00 45.72 69 TYR A C 1
ATOM 562 O O . TYR A 1 69 ? 21.163 -10.926 -43.674 1.00 45.72 69 TYR A O 1
ATOM 570 N N . VAL A 1 70 ? 22.204 -12.913 -43.470 1.00 46.59 70 VAL A N 1
ATOM 571 C CA . VAL A 1 70 ? 21.522 -13.321 -42.236 1.00 46.59 70 VAL A CA 1
ATOM 572 C C . VAL A 1 70 ? 21.731 -12.169 -41.251 1.00 46.59 70 VAL A C 1
ATOM 574 O O . VAL A 1 70 ? 22.894 -11.778 -41.117 1.00 46.59 70 VAL A O 1
ATOM 577 N N . PRO A 1 71 ? 20.691 -11.593 -40.618 1.00 44.53 71 PRO A N 1
ATOM 578 C CA . PRO A 1 71 ? 20.895 -10.620 -39.559 1.00 44.53 71 PRO A CA 1
ATOM 579 C C . PRO A 1 71 ? 21.734 -11.312 -38.489 1.00 44.53 71 PRO A C 1
ATOM 581 O O . PRO A 1 71 ? 21.255 -12.105 -37.681 1.00 44.53 71 PRO A O 1
ATOM 584 N N . THR A 1 72 ? 23.045 -11.107 -38.557 1.00 40.34 72 THR A N 1
ATOM 585 C CA . THR A 1 72 ? 23.947 -11.476 -37.491 1.00 40.34 72 THR A CA 1
ATOM 586 C C . THR A 1 72 ? 23.765 -10.343 -36.516 1.00 40.34 72 THR A C 1
ATOM 588 O O . THR A 1 72 ? 24.454 -9.332 -36.612 1.00 40.34 72 THR A O 1
ATOM 591 N N . CYS A 1 73 ? 22.784 -10.500 -35.635 1.00 43.78 73 CYS A N 1
ATOM 592 C CA . CYS A 1 73 ? 22.665 -9.764 -34.389 1.00 43.78 73 CYS A CA 1
ATOM 593 C C . CYS A 1 73 ? 23.929 -10.089 -33.564 1.00 43.78 73 CYS A C 1
ATOM 595 O O . CYS A 1 73 ? 23.933 -10.918 -32.655 1.00 43.78 73 CYS A O 1
ATOM 597 N N . ARG A 1 74 ? 25.073 -9.566 -34.016 1.00 39.59 74 ARG A N 1
ATOM 598 C CA . ARG A 1 74 ? 26.392 -9.828 -33.464 1.00 39.59 74 ARG A CA 1
ATOM 599 C C . ARG A 1 74 ? 26.609 -8.763 -32.410 1.00 39.59 74 ARG A C 1
ATOM 601 O O . ARG A 1 74 ? 26.659 -7.580 -32.721 1.00 39.59 74 ARG A O 1
ATOM 608 N N . TYR A 1 75 ? 26.699 -9.223 -31.170 1.00 42.88 75 TYR A N 1
ATOM 609 C CA . TYR A 1 75 ? 27.163 -8.437 -30.042 1.00 42.88 75 TYR A CA 1
ATOM 610 C C . TYR A 1 75 ? 28.589 -7.967 -30.337 1.00 42.88 75 TYR A C 1
ATOM 612 O O . TYR A 1 75 ? 29.541 -8.720 -30.153 1.00 42.88 75 TYR A O 1
ATOM 620 N N . ASP A 1 76 ? 28.724 -6.742 -30.818 1.00 45.53 76 ASP A N 1
ATOM 621 C CA . ASP A 1 76 ? 29.950 -5.977 -30.691 1.00 45.53 76 ASP A CA 1
ATOM 622 C C . ASP A 1 76 ? 29.556 -4.734 -29.893 1.00 45.53 76 ASP A C 1
ATOM 624 O O . ASP A 1 76 ? 29.063 -3.760 -30.454 1.00 45.53 76 ASP A O 1
ATOM 628 N N . HIS A 1 77 ? 29.722 -4.774 -28.562 1.00 48.16 77 HIS A N 1
ATOM 629 C CA . HIS A 1 77 ? 29.826 -3.539 -27.780 1.00 48.16 77 HIS A CA 1
ATOM 630 C C . HIS A 1 77 ? 30.997 -2.767 -28.376 1.00 48.16 77 HIS A C 1
ATOM 632 O O . HIS A 1 77 ? 32.153 -3.010 -28.021 1.00 48.16 77 HIS A O 1
ATOM 638 N N . ALA A 1 78 ? 30.718 -1.882 -29.324 1.00 53.34 78 ALA A N 1
ATOM 639 C CA . ALA A 1 78 ? 31.719 -0.959 -29.787 1.00 53.34 78 ALA A CA 1
ATOM 640 C C . ALA A 1 78 ? 31.990 -0.016 -28.599 1.00 53.34 78 ALA A C 1
ATOM 642 O O . ALA A 1 78 ? 31.070 0.639 -28.103 1.00 53.34 78 ALA A O 1
ATOM 643 N N . PRO A 1 79 ? 33.204 -0.020 -28.027 1.00 60.88 79 PRO A N 1
ATOM 644 C CA . PRO A 1 79 ? 33.514 0.867 -26.918 1.00 60.88 79 PRO A CA 1
ATOM 645 C C . PRO A 1 79 ? 33.345 2.316 -27.391 1.00 60.88 79 PRO A C 1
ATOM 647 O O . PRO A 1 79 ? 33.977 2.702 -28.369 1.00 60.88 79 PRO A O 1
ATOM 650 N N . GLY A 1 80 ? 32.502 3.095 -26.706 1.00 71.25 80 GLY A N 1
ATOM 651 C CA . GLY A 1 80 ? 32.272 4.512 -27.027 1.00 71.25 80 GLY A CA 1
ATOM 652 C C . GLY A 1 80 ? 30.829 4.913 -27.344 1.00 71.25 80 GLY A C 1
ATOM 653 O O . GLY A 1 80 ? 30.601 6.099 -27.545 1.00 71.25 80 GLY A O 1
ATOM 654 N N . TYR A 1 81 ? 29.868 3.980 -27.354 1.00 75.69 81 TYR A N 1
ATOM 655 C CA . TYR A 1 81 ? 28.446 4.318 -27.509 1.00 75.69 81 TYR A CA 1
ATOM 656 C C . TYR A 1 81 ? 27.723 4.360 -26.162 1.00 75.69 81 TYR A C 1
ATOM 658 O O . TYR A 1 81 ? 27.909 3.468 -25.328 1.00 75.69 81 TYR A O 1
ATOM 666 N N . THR A 1 82 ? 26.864 5.362 -25.958 1.00 79.50 82 THR A N 1
ATOM 667 C CA . THR A 1 82 ? 25.919 5.392 -24.829 1.00 79.50 82 THR A CA 1
ATOM 668 C C . THR A 1 82 ? 24.520 5.791 -25.298 1.00 79.50 82 THR A C 1
ATOM 670 O O . THR A 1 82 ? 24.380 6.694 -26.116 1.00 79.50 82 THR A O 1
ATOM 673 N N . ALA A 1 83 ? 23.474 5.115 -24.812 1.00 82.31 83 ALA A N 1
ATOM 674 C CA . ALA A 1 83 ? 22.102 5.547 -25.052 1.00 82.31 83 ALA A CA 1
ATOM 675 C C . ALA A 1 83 ? 21.765 6.651 -24.057 1.00 82.3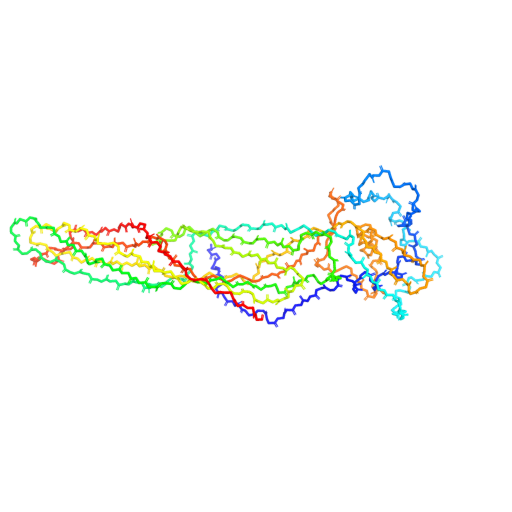1 83 ALA A C 1
ATOM 677 O O . ALA A 1 83 ? 21.998 6.522 -22.856 1.00 82.31 83 ALA A O 1
ATOM 678 N N . ASN A 1 84 ? 21.204 7.739 -24.563 1.00 82.44 84 ASN A N 1
ATOM 679 C CA . ASN A 1 84 ? 20.738 8.852 -23.769 1.00 82.44 84 ASN A CA 1
ATOM 680 C C . ASN A 1 84 ? 19.216 8.959 -23.882 1.00 82.44 84 ASN A C 1
ATOM 682 O O . ASN A 1 84 ? 18.666 9.455 -24.867 1.00 82.44 84 ASN A O 1
ATOM 686 N N . THR A 1 85 ? 18.535 8.516 -22.829 1.00 81.94 85 THR A N 1
ATOM 687 C CA . THR A 1 85 ? 17.072 8.505 -22.715 1.00 81.94 85 THR A CA 1
ATOM 688 C C . THR A 1 85 ? 16.488 9.793 -22.129 1.00 81.94 85 THR A C 1
ATOM 690 O O . THR A 1 85 ? 15.318 9.824 -21.751 1.00 81.94 85 THR A O 1
ATOM 693 N N . SER A 1 86 ? 17.261 10.881 -22.048 1.00 77.56 86 SER A N 1
ATOM 694 C CA . SER A 1 86 ? 16.801 12.140 -21.437 1.00 77.56 86 SER A CA 1
ATOM 695 C C . SER A 1 86 ? 15.644 12.820 -22.151 1.00 77.56 86 SER A C 1
ATOM 697 O O . SER A 1 86 ? 14.868 13.529 -21.506 1.00 77.56 86 SER A O 1
ATOM 699 N N . GLY A 1 87 ? 15.495 12.562 -23.450 1.00 73.75 87 GLY A N 1
ATOM 700 C CA . GLY A 1 87 ? 14.371 13.026 -24.259 1.00 73.75 87 GLY A CA 1
ATOM 701 C C . GLY A 1 87 ? 13.117 12.153 -24.169 1.00 73.75 87 GLY A C 1
ATOM 702 O O . GLY A 1 87 ? 12.113 12.491 -24.799 1.00 73.75 87 GLY A O 1
ATOM 703 N N . LEU A 1 88 ? 13.152 11.045 -23.418 1.00 78.31 88 LEU A N 1
ATOM 704 C CA . LEU A 1 88 ? 11.973 10.220 -23.195 1.00 78.31 88 LEU A CA 1
ATOM 705 C C . LEU A 1 88 ? 11.064 10.843 -22.128 1.00 78.31 88 LEU A C 1
ATOM 707 O O . LEU A 1 88 ? 11.487 11.611 -21.258 1.00 78.31 88 LEU A O 1
ATOM 711 N N . MET A 1 89 ? 9.796 10.465 -22.186 1.00 77.62 89 MET A N 1
ATOM 712 C CA . MET A 1 89 ? 8.804 10.694 -21.149 1.00 77.62 89 MET A CA 1
ATOM 713 C C . MET A 1 89 ? 8.382 9.357 -20.563 1.00 77.62 89 MET A C 1
ATOM 715 O O . MET A 1 89 ? 8.235 8.377 -21.289 1.00 77.62 89 MET A O 1
ATOM 719 N N . ALA A 1 90 ? 8.169 9.353 -19.253 1.00 79.00 90 ALA A N 1
ATOM 720 C CA . ALA A 1 90 ? 7.521 8.280 -18.529 1.00 79.00 90 ALA A CA 1
ATOM 721 C C . ALA A 1 90 ? 6.236 8.847 -17.915 1.00 79.00 90 ALA A C 1
ATOM 723 O O . ALA A 1 90 ? 6.240 9.931 -17.333 1.00 79.00 90 ALA A O 1
ATOM 724 N N . GLU A 1 91 ? 5.122 8.149 -18.086 1.00 78.94 91 GLU A N 1
ATOM 725 C CA . GLU A 1 91 ? 3.866 8.466 -17.415 1.00 78.94 91 GLU A CA 1
ATOM 726 C C . GLU A 1 91 ? 3.416 7.246 -16.623 1.00 78.94 91 GLU A C 1
ATOM 728 O O . GLU A 1 91 ? 3.071 6.206 -17.188 1.00 78.94 91 GLU A O 1
ATOM 733 N N . GLY A 1 92 ? 3.471 7.365 -15.300 1.00 79.31 92 GLY A N 1
ATOM 734 C CA . GLY A 1 92 ? 2.994 6.335 -14.397 1.00 79.31 92 GLY A CA 1
ATOM 735 C C . GLY A 1 92 ? 1.468 6.255 -14.378 1.00 79.31 92 GLY A C 1
ATOM 736 O O . GLY A 1 92 ? 0.785 7.274 -14.457 1.00 79.31 92 GLY A O 1
ATOM 737 N N . THR A 1 93 ? 0.931 5.044 -14.252 1.00 82.81 93 THR A N 1
ATOM 738 C CA . THR A 1 93 ? -0.508 4.823 -14.079 1.00 82.81 93 THR A CA 1
ATOM 739 C C . THR A 1 93 ? -0.847 4.643 -12.604 1.00 82.81 93 THR A C 1
ATOM 741 O O . THR A 1 93 ? -0.402 3.687 -11.968 1.00 82.81 93 THR A O 1
ATOM 744 N N . ASP A 1 94 ? -1.697 5.521 -12.070 1.00 87.44 94 ASP A N 1
ATOM 745 C CA . ASP A 1 94 ? -2.217 5.366 -10.714 1.00 87.44 94 ASP A CA 1
ATOM 746 C C . ASP A 1 94 ? -3.162 4.163 -10.615 1.00 87.44 94 ASP A C 1
ATOM 748 O O . ASP A 1 94 ? -4.060 3.959 -11.438 1.00 87.44 94 ASP A O 1
ATOM 752 N N . LEU A 1 95 ? -2.997 3.385 -9.550 1.00 86.94 95 LEU A N 1
ATOM 753 C CA . LEU A 1 95 ? -3.783 2.189 -9.293 1.00 86.94 95 LEU A CA 1
ATOM 754 C C . LEU A 1 95 ? -4.554 2.315 -7.991 1.00 86.94 95 LEU A C 1
ATOM 756 O O . LEU A 1 95 ? -4.029 2.718 -6.953 1.00 86.94 95 LEU A O 1
ATOM 760 N N . THR A 1 96 ? -5.821 1.916 -8.041 1.00 89.56 96 THR A N 1
ATOM 761 C CA . THR A 1 96 ? -6.690 1.841 -6.869 1.00 89.56 96 THR A CA 1
ATOM 762 C C . THR A 1 96 ? -7.263 0.441 -6.732 1.00 89.56 96 THR A C 1
ATOM 764 O O . THR A 1 96 ? -7.783 -0.122 -7.693 1.00 89.56 96 THR A O 1
ATOM 767 N N . GLU A 1 97 ? -7.217 -0.094 -5.520 1.00 89.31 97 GLU A N 1
ATOM 768 C CA . GLU A 1 97 ? -7.821 -1.370 -5.152 1.00 89.31 97 GLU A CA 1
ATOM 769 C C . GLU A 1 97 ? -8.822 -1.171 -4.016 1.00 89.31 97 GLU A C 1
ATOM 771 O O . GLU A 1 97 ? -8.568 -0.413 -3.081 1.00 89.31 97 GLU A O 1
ATOM 776 N N . GLU A 1 98 ? -9.957 -1.861 -4.083 1.00 89.38 98 GLU A N 1
ATOM 777 C CA . GLU A 1 98 ? -10.975 -1.851 -3.032 1.00 89.38 98 GLU A CA 1
ATOM 778 C C . GLU A 1 98 ? -10.932 -3.161 -2.244 1.00 89.38 98 GLU A C 1
ATOM 780 O O . GLU A 1 98 ? -10.872 -4.249 -2.819 1.00 89.38 98 GLU A O 1
ATOM 785 N N . ILE A 1 99 ? -10.939 -3.050 -0.915 1.00 87.12 99 ILE A N 1
ATOM 786 C CA . ILE A 1 99 ? -10.781 -4.177 0.004 1.00 87.12 99 ILE A CA 1
ATOM 787 C C . ILE A 1 99 ? -11.920 -4.155 1.017 1.00 87.12 99 ILE A C 1
ATOM 789 O O . ILE A 1 99 ? -11.953 -3.320 1.921 1.00 87.12 99 ILE A O 1
ATOM 793 N N . ASP A 1 100 ? -12.818 -5.129 0.907 1.00 84.62 100 ASP A N 1
ATOM 794 C CA . ASP A 1 100 ? -13.994 -5.230 1.778 1.00 84.62 100 ASP A CA 1
ATOM 795 C C . ASP A 1 100 ? -13.687 -5.840 3.151 1.00 84.62 100 ASP A C 1
ATOM 797 O O . ASP A 1 100 ? -14.443 -5.652 4.103 1.00 84.62 100 ASP A O 1
ATOM 801 N N . SER A 1 101 ? -12.590 -6.595 3.281 1.00 82.75 101 SER A N 1
ATOM 802 C CA . SER A 1 101 ? -12.176 -7.159 4.565 1.00 82.75 101 SER A CA 1
ATOM 803 C C . SER A 1 101 ? -10.671 -7.372 4.664 1.00 82.75 101 SER A C 1
ATOM 805 O O . SER A 1 101 ? -10.037 -7.881 3.742 1.00 82.75 101 SER A O 1
ATOM 807 N N . VAL A 1 102 ? -10.102 -7.029 5.820 1.00 82.94 102 VAL A N 1
ATOM 808 C CA . VAL A 1 102 ? -8.700 -7.312 6.159 1.00 82.94 102 VAL A CA 1
ATOM 809 C C . VAL A 1 102 ? -8.605 -8.674 6.835 1.00 82.94 102 VAL A C 1
ATOM 811 O O . VAL A 1 102 ? -9.232 -8.897 7.869 1.00 82.94 102 VAL A O 1
ATOM 814 N N . ALA A 1 103 ? -7.816 -9.597 6.279 1.00 75.94 103 ALA A N 1
ATOM 815 C CA . ALA A 1 103 ? -7.732 -10.978 6.769 1.00 75.94 103 ALA A CA 1
ATOM 816 C C . ALA A 1 103 ? -7.251 -11.066 8.229 1.00 75.94 103 ALA A C 1
ATOM 818 O O . ALA A 1 103 ? -7.842 -11.787 9.036 1.00 75.94 103 ALA A O 1
ATOM 819 N N . TYR A 1 104 ? -6.236 -10.276 8.586 1.00 77.88 104 TYR A N 1
ATOM 820 C CA . TYR A 1 104 ? -5.621 -10.280 9.910 1.00 77.88 104 TYR A CA 1
ATOM 821 C C . TYR A 1 104 ? -5.829 -8.938 10.596 1.00 77.88 104 TYR A C 1
ATOM 823 O O . TYR A 1 104 ? -5.182 -7.952 10.254 1.00 77.88 104 TYR A O 1
ATOM 831 N N . ALA A 1 105 ? -6.718 -8.922 11.585 1.00 85.19 105 ALA A N 1
ATOM 832 C CA . ALA A 1 105 ? -6.829 -7.810 12.512 1.00 85.19 105 ALA A CA 1
ATOM 833 C C . ALA A 1 105 ? -6.722 -8.325 13.943 1.00 85.19 105 ALA A C 1
ATOM 835 O O . ALA A 1 105 ? -7.293 -9.365 14.282 1.00 85.19 105 ALA A O 1
ATOM 836 N N . THR A 1 106 ? -6.004 -7.588 14.775 1.00 90.00 106 THR A N 1
ATOM 837 C CA . THR A 1 106 ? -5.833 -7.873 16.193 1.00 90.00 106 THR A CA 1
ATOM 838 C C . THR A 1 106 ? -6.346 -6.698 17.019 1.00 90.00 106 THR A C 1
ATOM 840 O O . THR A 1 106 ? -6.140 -5.541 16.638 1.00 90.00 106 THR A O 1
ATOM 843 N N . PRO A 1 107 ? -7.004 -6.961 18.161 1.00 89.56 107 PRO A N 1
ATOM 844 C CA . PRO A 1 107 ? -7.288 -5.919 19.134 1.00 89.56 107 PRO A CA 1
ATOM 845 C C . PRO A 1 107 ? -5.980 -5.259 19.574 1.00 89.56 107 PRO A C 1
ATOM 847 O O . PRO A 1 107 ? -5.067 -5.933 20.051 1.00 89.56 107 PRO A O 1
ATOM 850 N N . TYR A 1 108 ? -5.888 -3.949 19.393 1.00 87.00 108 TYR A N 1
ATOM 851 C CA . TYR A 1 108 ? -4.774 -3.132 19.862 1.00 87.00 108 TYR A CA 1
ATOM 852 C C . TYR A 1 108 ? -5.119 -2.450 21.182 1.00 87.00 108 TYR A C 1
ATOM 854 O O . TYR A 1 108 ? -4.351 -2.506 22.139 1.00 87.00 108 TYR A O 1
ATOM 862 N N . ILE A 1 109 ? -6.313 -1.865 21.232 1.00 81.75 109 ILE A N 1
ATOM 863 C CA . ILE A 1 109 ? -6.960 -1.451 22.471 1.00 81.75 109 ILE A CA 1
ATOM 864 C C . ILE A 1 109 ? -8.055 -2.466 22.755 1.00 81.75 109 ILE A C 1
ATOM 866 O O . ILE A 1 109 ? -8.846 -2.768 21.861 1.00 81.75 109 ILE A O 1
ATOM 870 N N . ALA A 1 110 ? -8.089 -2.993 23.974 1.00 88.62 110 ALA A N 1
ATOM 871 C CA . ALA A 1 110 ? -9.110 -3.927 24.421 1.00 88.62 110 ALA A CA 1
ATOM 872 C C . ALA A 1 110 ? -9.385 -3.702 25.908 1.00 88.62 110 ALA A C 1
ATOM 874 O O . ALA A 1 110 ? -8.745 -4.314 26.762 1.00 88.62 110 ALA A O 1
ATOM 875 N N . ASP A 1 111 ? -10.348 -2.834 26.205 1.00 90.94 111 ASP A N 1
ATOM 876 C CA . ASP A 1 111 ? -10.780 -2.583 27.577 1.00 90.94 111 ASP A CA 1
ATOM 877 C C . ASP A 1 111 ? -12.094 -3.272 27.884 1.00 90.94 111 ASP A C 1
ATOM 879 O O . ASP A 1 111 ? -12.972 -3.416 27.028 1.00 90.94 111 ASP A O 1
ATOM 883 N N . SER A 1 112 ? -12.246 -3.641 29.151 1.00 93.38 112 SER A N 1
ATOM 884 C CA . SER A 1 112 ? -13.483 -4.183 29.687 1.00 93.38 112 SER A CA 1
ATOM 885 C C . SER A 1 112 ? -13.903 -3.429 30.938 1.00 93.38 112 SER A C 1
ATOM 887 O O . SER A 1 112 ? -13.124 -3.311 31.884 1.00 93.38 112 SER A O 1
ATOM 889 N N . TYR A 1 113 ? -15.159 -3.001 30.976 1.00 96.25 113 TYR A N 1
ATOM 890 C CA . TYR A 1 113 ? -15.786 -2.386 32.138 1.00 96.25 113 TYR A CA 1
ATOM 891 C C . TYR A 1 113 ? -16.976 -3.231 32.582 1.00 96.25 113 TYR A C 1
ATOM 893 O O . TYR A 1 113 ? -17.681 -3.822 31.762 1.00 96.25 113 TYR A O 1
ATOM 901 N N . THR A 1 114 ? -17.194 -3.295 33.892 1.00 97.69 114 THR A N 1
ATOM 902 C CA . THR A 1 114 ? -18.373 -3.931 34.484 1.00 97.69 114 THR A CA 1
ATOM 903 C C . THR A 1 114 ? -19.084 -2.905 35.349 1.00 97.69 114 THR A C 1
ATOM 905 O O . THR A 1 114 ? -18.484 -2.354 36.271 1.00 97.69 114 THR A O 1
ATOM 908 N N . PHE A 1 115 ? -20.352 -2.650 35.046 1.00 97.94 115 PHE A N 1
ATOM 909 C CA . PHE A 1 115 ? -21.197 -1.734 35.802 1.00 97.94 115 PHE A CA 1
ATOM 910 C C . PHE A 1 115 ? -22.396 -2.495 36.346 1.00 97.94 115 PHE A C 1
ATOM 912 O O . PHE A 1 115 ? -23.212 -2.995 35.574 1.00 97.94 115 PHE A O 1
ATOM 919 N N . THR A 1 116 ? -22.503 -2.583 37.667 1.00 98.00 116 THR A N 1
ATOM 920 C CA . THR A 1 116 ? -23.571 -3.321 38.346 1.00 98.00 116 THR A CA 1
ATOM 921 C C . THR A 1 116 ? -24.523 -2.349 39.026 1.00 98.00 116 THR A C 1
ATOM 923 O O . THR A 1 116 ? -24.102 -1.535 39.850 1.00 98.00 116 THR A O 1
ATOM 926 N N . ASN A 1 117 ? -25.808 -2.457 38.692 1.00 98.00 117 ASN A N 1
ATOM 927 C CA . ASN A 1 117 ? -26.889 -1.707 39.311 1.00 98.00 117 ASN A CA 1
ATOM 928 C C . ASN A 1 117 ? -27.788 -2.650 40.118 1.00 98.00 117 ASN A C 1
ATOM 930 O O . ASN A 1 117 ? -28.748 -3.207 39.596 1.00 98.00 117 ASN A O 1
ATOM 934 N N . ASP A 1 118 ? -27.507 -2.784 41.412 1.00 97.19 118 ASP A N 1
ATOM 935 C CA . ASP A 1 118 ? -28.353 -3.545 42.347 1.00 97.19 118 ASP A CA 1
ATOM 936 C C . ASP A 1 118 ? -29.548 -2.732 42.878 1.00 97.19 118 ASP A C 1
ATOM 938 O O . ASP A 1 118 ? -30.300 -3.185 43.743 1.00 97.19 118 ASP A O 1
ATOM 942 N N . GLY A 1 119 ? -29.710 -1.496 42.398 1.00 96.69 119 GLY A N 1
ATOM 943 C CA . GLY A 1 119 ? -30.759 -0.582 42.820 1.00 96.69 119 GLY A CA 1
ATOM 944 C C . GLY A 1 119 ? -32.078 -0.780 42.063 1.00 96.69 119 GLY A C 1
ATOM 945 O O . GLY A 1 119 ? -32.105 -1.335 40.965 1.00 96.69 119 GLY A O 1
ATOM 946 N N . PRO A 1 120 ? -33.190 -0.260 42.616 1.00 96.50 120 PRO A N 1
ATOM 947 C CA . PRO A 1 120 ? -34.515 -0.357 42.002 1.00 96.50 120 PRO A CA 1
ATOM 948 C C . PRO A 1 120 ? -34.736 0.625 40.841 1.00 96.50 120 PRO A C 1
ATOM 950 O O . PRO A 1 120 ? -35.752 0.533 40.154 1.00 96.50 120 PRO A O 1
ATOM 953 N N . ILE A 1 121 ? -33.821 1.574 40.630 1.00 97.69 121 ILE A N 1
ATOM 954 C CA . ILE A 1 121 ? -33.902 2.597 39.581 1.00 97.69 121 ILE A CA 1
ATOM 955 C C . ILE A 1 121 ? -32.773 2.411 38.573 1.00 97.69 121 ILE A C 1
ATOM 957 O O . ILE A 1 121 ? -31.684 1.977 38.939 1.00 97.69 121 ILE A O 1
ATOM 961 N N . THR A 1 122 ? -33.022 2.765 37.316 1.00 97.50 122 THR A N 1
ATOM 962 C CA . THR A 1 122 ? -31.994 2.833 36.270 1.00 97.50 122 THR A CA 1
ATOM 963 C C . THR A 1 122 ? -30.886 3.813 36.664 1.00 97.50 122 THR A C 1
ATOM 965 O O . THR A 1 122 ? -31.174 4.888 37.191 1.00 97.50 122 THR A O 1
ATOM 968 N N . GLN A 1 123 ? -29.633 3.447 36.394 1.00 97.75 123 GLN A N 1
ATOM 969 C CA . GLN A 1 123 ? -28.450 4.264 36.677 1.00 97.75 123 GLN A CA 1
ATOM 970 C C . GLN A 1 123 ? -27.621 4.472 35.409 1.00 97.75 123 GLN A C 1
ATOM 972 O O . GLN A 1 123 ? -27.622 3.634 34.509 1.00 97.75 123 GLN A O 1
ATOM 977 N N . GLU A 1 124 ? -26.902 5.588 35.345 1.00 97.75 124 GLU A N 1
ATOM 978 C CA . GLU A 1 124 ? -25.945 5.876 34.278 1.00 97.75 124 GLU A CA 1
ATOM 979 C C . GLU A 1 124 ? -24.523 5.771 34.819 1.00 97.75 124 GLU A C 1
ATOM 981 O O . GLU A 1 124 ? -24.200 6.314 35.875 1.00 97.75 124 GLU A O 1
ATOM 986 N N . TYR A 1 125 ? -23.674 5.079 34.070 1.00 97.00 125 TYR A N 1
ATOM 987 C CA . TYR A 1 125 ? -22.257 4.917 34.354 1.00 97.00 125 TYR A CA 1
ATOM 988 C C . TYR A 1 125 ? -21.441 5.471 33.195 1.00 97.00 125 TYR A C 1
ATOM 990 O O . TYR A 1 125 ? -21.945 5.628 32.084 1.00 97.00 125 TYR A O 1
ATOM 998 N N . GLN A 1 126 ? -20.172 5.765 33.450 1.00 96.00 126 GLN A N 1
ATOM 999 C CA . GLN A 1 126 ? -19.261 6.286 32.440 1.00 96.00 126 GLN A CA 1
ATOM 1000 C C . GLN A 1 126 ? -17.982 5.464 32.413 1.00 96.00 126 GLN A C 1
ATOM 1002 O O . GLN A 1 126 ? -17.412 5.152 33.461 1.00 96.00 126 GLN A O 1
ATOM 1007 N N . THR A 1 127 ? -17.522 5.121 31.213 1.00 94.69 127 THR A N 1
ATOM 1008 C CA . THR A 1 127 ? -16.167 4.590 31.032 1.00 94.69 127 THR A CA 1
ATOM 1009 C C . THR A 1 127 ? -15.143 5.717 31.166 1.00 94.69 127 THR A C 1
ATOM 1011 O O . THR A 1 127 ? -15.468 6.898 31.017 1.00 94.69 127 THR A O 1
ATOM 1014 N N . LEU A 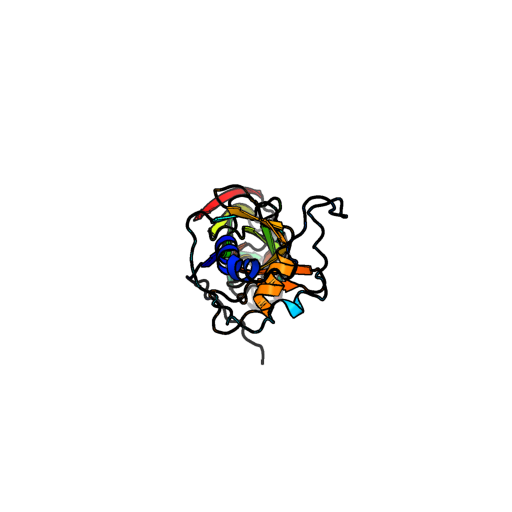1 128 ? -13.892 5.376 31.470 1.00 90.81 128 LEU A N 1
ATOM 1015 C CA . LEU A 1 128 ? -12.823 6.371 31.531 1.00 90.81 128 LEU A CA 1
ATOM 1016 C C . LEU A 1 128 ? -12.419 6.793 30.114 1.00 90.81 128 LEU A C 1
ATOM 1018 O O . LEU A 1 128 ? -12.290 5.949 29.233 1.00 90.81 128 LEU A O 1
ATOM 1022 N N . ALA A 1 129 ? -12.194 8.091 29.916 1.00 90.69 129 ALA A N 1
ATOM 1023 C CA . ALA A 1 129 ? -11.516 8.593 28.727 1.00 90.69 129 ALA A CA 1
ATOM 1024 C C . ALA A 1 129 ? -9.998 8.532 28.934 1.00 90.69 129 ALA A C 1
ATOM 1026 O O . ALA A 1 129 ? -9.516 8.817 30.033 1.00 90.69 129 ALA A O 1
ATOM 1027 N N . TYR A 1 130 ? -9.249 8.195 27.889 1.00 87.94 130 TYR A N 1
ATOM 1028 C CA . TYR A 1 130 ? -7.786 8.195 27.919 1.00 87.94 130 TYR A CA 1
ATOM 1029 C C . TYR A 1 130 ? -7.205 8.322 26.507 1.00 87.94 130 TYR A C 1
ATOM 1031 O O . TYR A 1 130 ? -7.919 8.224 25.510 1.00 87.94 130 TYR A O 1
ATOM 1039 N N . GLU A 1 131 ? -5.894 8.541 26.432 1.00 90.50 131 GLU A N 1
ATOM 1040 C CA . GLU A 1 131 ? -5.149 8.607 25.177 1.00 90.50 131 GLU A CA 1
ATOM 1041 C C . GLU A 1 131 ? -4.124 7.478 25.096 1.00 90.50 131 GLU A C 1
ATOM 1043 O O . GLU A 1 131 ? -3.494 7.123 26.096 1.00 90.50 131 GLU A O 1
ATOM 1048 N N . GLN A 1 132 ? -3.930 6.936 23.895 1.00 89.75 132 GLN A N 1
ATOM 1049 C CA . GLN A 1 132 ? -2.921 5.918 23.629 1.00 89.75 132 GLN A CA 1
ATOM 1050 C C . GLN A 1 132 ? -2.214 6.184 22.303 1.00 89.75 132 GLN A C 1
ATOM 1052 O O . GLN A 1 132 ? -2.851 6.437 21.283 1.00 89.75 132 GLN A O 1
ATOM 1057 N N . ALA A 1 133 ? -0.884 6.109 22.305 1.00 90.56 133 ALA A N 1
ATOM 1058 C CA . ALA A 1 133 ? -0.093 6.234 21.088 1.00 90.56 133 ALA A CA 1
ATOM 1059 C C . ALA A 1 133 ? -0.272 4.994 20.204 1.00 90.56 133 ALA A C 1
ATOM 1061 O O . ALA A 1 133 ? -0.068 3.875 20.664 1.00 90.56 133 ALA A O 1
ATOM 1062 N N . VAL A 1 134 ? -0.603 5.194 18.932 1.00 91.31 134 VAL A N 1
ATOM 1063 C CA . VAL A 1 134 ? -0.737 4.153 17.914 1.00 91.31 134 VAL A 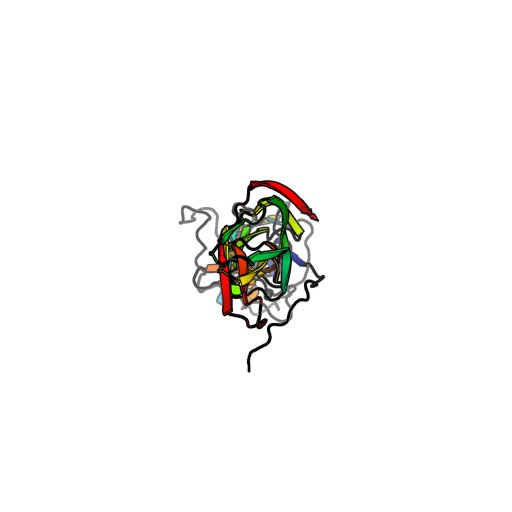CA 1
ATOM 1064 C C . VAL A 1 134 ? 0.273 4.420 16.810 1.00 91.31 134 VAL A C 1
ATOM 1066 O O . VAL A 1 134 ? 0.290 5.499 16.227 1.00 91.31 134 VAL A O 1
ATOM 1069 N N . GLU A 1 135 ? 1.105 3.428 16.510 1.00 92.44 135 GLU A N 1
ATOM 1070 C CA . GLU A 1 135 ? 2.005 3.462 15.356 1.00 92.44 135 GLU A CA 1
ATOM 1071 C C . GLU A 1 135 ? 1.375 2.736 14.165 1.00 92.44 135 GLU A C 1
ATOM 1073 O O . GLU A 1 135 ? 0.976 1.572 14.278 1.00 92.44 135 GLU A O 1
ATOM 1078 N N . THR A 1 136 ? 1.305 3.412 13.027 1.00 93.38 136 THR A N 1
ATOM 1079 C CA . THR A 1 136 ? 0.963 2.848 11.719 1.00 93.38 136 THR A CA 1
ATOM 1080 C C . THR A 1 136 ? 2.161 2.968 10.794 1.00 93.38 136 THR A C 1
ATOM 1082 O O . THR A 1 136 ? 2.965 3.884 10.954 1.00 93.38 136 THR A O 1
ATOM 1085 N N . SER A 1 137 ? 2.282 2.090 9.808 1.00 94.19 137 SER A N 1
ATOM 1086 C CA . SER A 1 137 ? 3.335 2.205 8.804 1.00 94.19 137 SER A CA 1
ATOM 1087 C C . SER A 1 137 ? 2.845 1.823 7.420 1.00 94.19 137 SER A C 1
ATOM 1089 O O . SER A 1 137 ? 1.899 1.056 7.276 1.00 94.19 137 SER A O 1
ATOM 1091 N N . THR A 1 138 ? 3.493 2.375 6.406 1.00 93.25 138 THR A N 1
ATOM 1092 C CA . THR A 1 138 ? 3.391 1.947 5.009 1.00 93.25 138 THR A CA 1
ATOM 1093 C C . THR A 1 138 ? 4.799 1.666 4.518 1.00 93.25 138 THR A C 1
ATOM 1095 O O . THR A 1 138 ? 5.715 2.430 4.814 1.00 93.25 138 THR A O 1
ATOM 1098 N N . SER A 1 139 ? 4.984 0.548 3.837 1.00 92.25 139 SER A N 1
ATOM 1099 C CA . SER A 1 139 ? 6.237 0.116 3.243 1.00 92.25 139 SER A CA 1
ATOM 1100 C C . SER A 1 139 ? 5.977 -0.230 1.789 1.00 92.25 139 SER A C 1
ATOM 1102 O O . SER A 1 139 ? 5.003 -0.919 1.480 1.00 92.25 139 SER A O 1
ATOM 1104 N N . ASN A 1 140 ? 6.814 0.267 0.894 1.00 91.75 140 ASN A N 1
ATOM 1105 C CA . ASN A 1 140 ? 6.716 -0.032 -0.519 1.00 91.75 140 ASN A CA 1
ATOM 1106 C C . ASN A 1 140 ? 8.094 -0.237 -1.137 1.00 91.75 140 ASN A C 1
ATOM 1108 O O . ASN A 1 140 ? 9.058 0.445 -0.787 1.00 91.75 140 ASN A O 1
ATOM 1112 N N . THR A 1 141 ? 8.163 -1.175 -2.074 1.00 90.06 141 THR A N 1
ATOM 1113 C CA . THR A 1 141 ? 9.403 -1.563 -2.749 1.00 90.06 141 THR A CA 1
ATOM 1114 C C . THR A 1 141 ? 9.116 -1.753 -4.224 1.00 90.06 141 THR A C 1
ATOM 1116 O O . THR A 1 141 ? 8.204 -2.494 -4.579 1.00 90.06 141 THR A O 1
ATOM 1119 N N . THR A 1 142 ? 9.906 -1.135 -5.092 1.00 88.69 142 THR A N 1
ATOM 1120 C CA . THR A 1 142 ? 9.928 -1.487 -6.517 1.00 88.69 142 THR A CA 1
ATOM 1121 C C . THR A 1 142 ? 10.734 -2.779 -6.669 1.00 88.69 142 THR A C 1
ATOM 1123 O O . THR A 1 142 ? 11.932 -2.798 -6.385 1.00 88.69 142 THR A O 1
ATOM 1126 N N . THR A 1 143 ? 10.094 -3.878 -7.072 1.00 87.06 143 THR A N 1
ATOM 1127 C CA . THR A 1 143 ? 10.751 -5.190 -7.218 1.00 87.06 143 THR A CA 1
ATOM 1128 C C . THR A 1 143 ? 11.250 -5.421 -8.638 1.00 87.06 143 THR A C 1
ATOM 1130 O O . THR A 1 143 ? 12.324 -5.989 -8.817 1.00 87.06 143 THR A O 1
ATOM 1133 N N . HIS A 1 144 ? 10.507 -4.937 -9.632 1.00 87.94 144 HIS A N 1
ATOM 1134 C CA . HIS A 1 144 ? 10.878 -4.943 -11.041 1.00 87.94 144 HIS A CA 1
ATOM 1135 C C . HIS A 1 144 ? 10.748 -3.518 -11.577 1.00 87.94 144 HIS A C 1
ATOM 1137 O O . HIS A 1 144 ? 9.654 -3.072 -11.924 1.00 87.94 144 HIS A O 1
ATOM 1143 N N . GLY A 1 145 ? 11.866 -2.794 -11.564 1.00 84.56 145 GLY A N 1
ATOM 1144 C CA . GLY A 1 145 ? 11.948 -1.401 -12.005 1.00 84.56 145 GLY A CA 1
ATOM 1145 C C . GLY A 1 145 ? 12.502 -1.255 -13.420 1.00 84.56 145 GLY A C 1
ATOM 1146 O O . GLY A 1 145 ? 13.032 -2.208 -13.991 1.00 84.56 145 GLY A O 1
ATOM 1147 N N . CYS A 1 146 ? 12.429 -0.040 -13.957 1.00 82.69 146 CYS A N 1
ATOM 1148 C CA . CYS A 1 146 ? 13.049 0.351 -15.219 1.00 82.69 146 CYS A CA 1
ATOM 1149 C C . CYS A 1 146 ? 14.155 1.366 -14.928 1.00 82.69 146 CYS A C 1
ATOM 1151 O O . CYS A 1 146 ? 13.894 2.517 -14.568 1.00 82.69 146 CYS A O 1
ATOM 1153 N N . ARG A 1 147 ? 15.406 0.927 -15.057 1.00 78.56 147 ARG A N 1
ATOM 1154 C CA . ARG A 1 147 ? 16.567 1.803 -15.032 1.00 78.56 147 ARG A CA 1
ATOM 1155 C C . ARG A 1 147 ? 16.675 2.464 -16.388 1.00 78.56 147 ARG A C 1
ATOM 1157 O O . ARG A 1 147 ? 16.622 1.828 -17.431 1.00 78.56 147 ARG A O 1
ATOM 1164 N N . VAL A 1 148 ? 16.891 3.756 -16.317 1.00 72.00 148 VAL A N 1
ATOM 1165 C CA . VAL A 1 148 ? 17.100 4.645 -17.446 1.00 72.00 148 VAL A CA 1
ATOM 1166 C C . VAL A 1 148 ? 18.266 5.558 -17.109 1.00 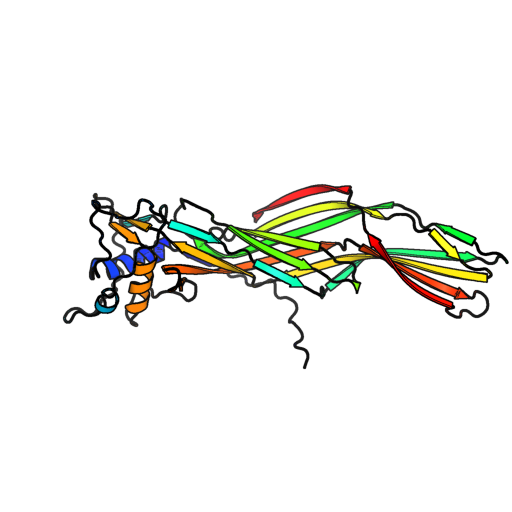72.00 148 VAL A C 1
ATOM 1168 O O . VAL A 1 148 ? 18.659 5.657 -15.934 1.00 72.00 148 VAL A O 1
ATOM 1171 N N . GLY A 1 149 ? 18.776 6.277 -18.097 1.00 63.97 149 GLY A N 1
ATOM 1172 C CA . GLY A 1 149 ? 19.771 7.313 -17.883 1.00 63.97 149 GLY A CA 1
ATOM 1173 C C . GLY A 1 149 ? 19.426 8.286 -16.742 1.00 63.97 149 GLY A C 1
ATOM 1174 O O . GLY A 1 149 ? 18.279 8.475 -16.313 1.00 63.97 149 GLY A O 1
ATOM 1175 N N . SER A 1 150 ? 20.458 8.961 -16.233 1.00 54.31 150 SER A N 1
ATOM 1176 C CA . SER A 1 150 ? 20.393 9.879 -15.081 1.00 54.31 150 SER A CA 1
ATOM 1177 C C . SER A 1 150 ? 19.445 11.076 -15.258 1.00 54.31 150 SER A C 1
ATOM 1179 O O . SER A 1 150 ? 19.202 11.815 -14.307 1.00 54.31 150 SER A O 1
ATOM 1181 N N . THR A 1 151 ? 18.867 11.255 -16.443 1.00 54.09 151 THR A N 1
ATOM 1182 C CA . THR A 1 151 ? 17.921 12.315 -16.782 1.00 54.09 151 THR A CA 1
ATOM 1183 C C . THR A 1 151 ? 16.742 11.688 -17.524 1.00 54.09 151 THR A C 1
ATOM 1185 O O . THR A 1 151 ? 16.930 11.020 -18.521 1.00 54.09 151 THR A O 1
ATOM 1188 N N . PHE A 1 152 ? 15.525 11.841 -17.002 1.00 51.72 152 PHE A N 1
ATOM 1189 C CA . PHE A 1 152 ? 14.272 11.763 -17.765 1.00 51.72 152 PHE A CA 1
ATOM 1190 C C . PHE A 1 152 ? 13.729 13.186 -17.712 1.00 51.72 152 PHE A C 1
ATOM 1192 O O . PHE A 1 152 ? 13.825 13.821 -16.656 1.00 51.72 152 PHE A O 1
ATOM 1199 N N . GLY A 1 153 ? 13.146 13.680 -18.800 1.00 45.59 153 GLY A N 1
ATOM 1200 C CA . GLY A 1 153 ? 12.551 15.015 -18.820 1.00 45.59 153 GLY A CA 1
ATOM 1201 C C . GLY A 1 153 ? 11.292 15.161 -17.951 1.00 45.59 153 GLY A C 1
ATOM 1202 O O . GLY A 1 153 ? 10.934 16.288 -17.609 1.00 45.59 153 GLY A O 1
ATOM 1203 N N . TYR A 1 154 ? 10.610 14.062 -17.586 1.00 50.69 154 TYR A N 1
ATOM 1204 C CA . TYR A 1 154 ? 9.303 14.118 -16.914 1.00 50.69 154 TYR A CA 1
ATOM 1205 C C . TYR A 1 154 ? 8.933 12.841 -16.115 1.00 50.69 154 TYR A C 1
ATOM 1207 O O . TYR A 1 154 ? 9.594 11.818 -16.262 1.00 50.69 154 TYR A O 1
ATOM 1215 N N . SER A 1 155 ? 7.920 12.974 -15.240 1.00 54.31 155 SER A N 1
ATOM 1216 C CA . SER A 1 155 ? 7.452 12.116 -14.119 1.00 54.31 155 SER A CA 1
ATOM 1217 C C . SER A 1 155 ? 7.880 10.633 -14.079 1.00 54.31 155 SER A C 1
ATOM 1219 O O . SER A 1 155 ? 7.590 9.857 -14.974 1.00 54.31 155 SER A O 1
ATOM 1221 N N . ARG A 1 156 ? 8.501 10.196 -12.974 1.00 63.91 156 ARG A N 1
ATOM 1222 C CA . ARG A 1 156 ? 9.009 8.818 -12.767 1.00 63.91 156 ARG A CA 1
ATOM 1223 C C . ARG A 1 156 ? 8.178 7.987 -11.785 1.00 63.91 156 ARG A C 1
ATOM 1225 O O . ARG A 1 156 ? 8.666 6.967 -11.302 1.00 63.91 156 ARG A O 1
ATOM 1232 N N . ASN A 1 157 ? 6.973 8.448 -11.450 1.00 72.31 157 ASN A N 1
ATOM 1233 C CA . ASN A 1 157 ? 6.274 7.958 -10.270 1.00 72.31 157 ASN A CA 1
ATOM 1234 C C . ASN A 1 157 ? 4.880 7.407 -10.590 1.00 72.31 157 ASN A C 1
ATOM 1236 O O . ASN A 1 157 ? 4.190 7.911 -11.475 1.00 72.31 157 ASN A O 1
ATOM 1240 N N . SER A 1 158 ? 4.462 6.380 -9.850 1.00 75.94 158 SER A N 1
ATOM 1241 C CA . SER A 1 158 ? 3.070 5.909 -9.800 1.00 75.94 158 SER A CA 1
ATOM 1242 C C . SER A 1 158 ? 2.573 5.791 -8.383 1.00 75.94 158 SER A C 1
ATOM 1244 O O . SER A 1 158 ? 3.318 5.392 -7.486 1.00 75.94 158 SER A O 1
ATOM 1246 N N . THR A 1 159 ? 1.290 6.078 -8.199 1.00 83.88 159 THR A N 1
ATOM 1247 C CA . THR A 1 159 ? 0.636 5.948 -6.906 1.00 83.88 159 THR A CA 1
ATOM 1248 C C . THR A 1 159 ? -0.175 4.664 -6.858 1.00 83.88 159 THR A C 1
ATOM 1250 O O . THR A 1 159 ? -0.990 4.378 -7.733 1.00 83.88 159 THR A O 1
ATOM 1253 N N . PHE A 1 160 ? -0.011 3.904 -5.783 1.00 86.50 160 PHE A N 1
ATOM 1254 C CA . PHE A 1 160 ? -0.915 2.816 -5.434 1.00 86.50 160 PHE A CA 1
ATOM 1255 C C . PHE A 1 160 ? -1.755 3.223 -4.230 1.00 86.50 160 PHE A C 1
ATOM 1257 O O . PHE A 1 160 ? -1.207 3.689 -3.233 1.00 86.50 160 PHE A O 1
ATOM 1264 N N . THR A 1 161 ? -3.069 3.006 -4.293 1.00 89.62 161 THR A N 1
ATOM 1265 C CA . THR A 1 161 ? -4.000 3.243 -3.182 1.00 89.62 161 THR A CA 1
ATOM 1266 C C . THR A 1 161 ? -4.866 2.013 -2.918 1.00 89.62 161 THR A C 1
ATOM 1268 O O . THR A 1 161 ? -5.615 1.567 -3.781 1.00 89.62 161 THR A O 1
ATOM 1271 N N . ALA A 1 162 ? -4.834 1.504 -1.690 1.00 85.88 162 ALA A N 1
ATOM 1272 C CA . ALA A 1 162 ? -5.766 0.511 -1.177 1.00 85.88 162 ALA A CA 1
ATOM 1273 C C . ALA A 1 162 ? -6.859 1.189 -0.330 1.00 85.88 162 ALA A C 1
ATOM 1275 O O . ALA A 1 162 ? -6.589 1.796 0.711 1.00 85.88 162 ALA A O 1
ATOM 1276 N N . LYS A 1 163 ? -8.112 1.064 -0.771 1.00 91.19 163 LYS A N 1
ATOM 1277 C CA . LYS A 1 163 ? -9.313 1.555 -0.085 1.00 91.19 163 LYS A CA 1
ATOM 1278 C C . LYS A 1 163 ? -9.899 0.445 0.774 1.00 91.19 163 LYS A C 1
ATOM 1280 O O . LYS A 1 163 ? -10.550 -0.467 0.269 1.00 91.19 163 LYS A O 1
ATOM 1285 N N . ILE A 1 164 ? -9.682 0.519 2.082 1.00 89.38 164 ILE A N 1
ATOM 1286 C CA . ILE A 1 164 ? -10.082 -0.526 3.029 1.00 89.38 164 ILE A CA 1
ATOM 1287 C C . ILE A 1 164 ? -11.422 -0.153 3.661 1.00 89.38 164 ILE A C 1
ATOM 1289 O O . ILE A 1 164 ? -11.582 0.942 4.212 1.00 89.38 164 ILE A O 1
ATOM 1293 N N . ARG A 1 165 ? -12.396 -1.059 3.553 1.00 91.38 165 ARG A N 1
ATOM 1294 C CA . ARG A 1 165 ? -13.797 -0.876 3.959 1.00 91.38 165 ARG A CA 1
ATOM 1295 C C . ARG A 1 165 ? -14.310 -2.054 4.804 1.00 91.38 165 ARG A C 1
ATOM 1297 O O . ARG A 1 165 ? -15.435 -2.512 4.631 1.00 91.38 165 ARG A O 1
ATOM 1304 N N . ASP A 1 166 ? -13.507 -2.522 5.760 1.00 89.25 166 ASP A N 1
ATOM 1305 C CA . ASP A 1 166 ? -13.910 -3.569 6.709 1.00 89.25 166 ASP A CA 1
ATOM 1306 C C . ASP A 1 166 ? -14.726 -2.983 7.865 1.00 89.25 166 ASP A C 1
ATOM 1308 O O . ASP A 1 166 ? -14.209 -2.594 8.918 1.00 89.25 166 ASP A O 1
ATOM 1312 N N . THR A 1 167 ? -16.037 -2.918 7.656 1.00 85.81 167 THR A N 1
ATOM 1313 C CA . THR A 1 167 ? -16.949 -2.340 8.639 1.00 85.81 167 THR A CA 1
ATOM 1314 C C . THR A 1 167 ? -16.956 -3.140 9.952 1.00 85.81 167 THR A C 1
ATOM 1316 O O . THR A 1 167 ? -16.908 -2.547 11.025 1.00 85.81 167 THR A O 1
ATOM 1319 N N . GLU A 1 168 ? -16.965 -4.475 9.918 1.00 86.56 168 GLU A N 1
ATOM 1320 C CA . GLU A 1 168 ? -17.032 -5.303 11.134 1.00 86.56 168 GLU A CA 1
ATOM 1321 C C . GLU A 1 168 ? -15.851 -5.070 12.079 1.00 86.56 168 GLU A C 1
ATOM 1323 O O . GLU A 1 168 ? -16.005 -5.184 13.298 1.00 86.56 168 GLU A O 1
ATOM 1328 N N . LYS A 1 169 ? -14.689 -4.720 11.521 1.00 87.56 169 LYS A N 1
ATOM 1329 C CA . LYS A 1 169 ? -13.455 -4.468 12.270 1.00 87.56 169 LYS A CA 1
ATOM 1330 C C . LYS A 1 169 ? -13.132 -2.979 12.435 1.00 87.56 169 LYS A C 1
ATOM 1332 O O . LYS A 1 169 ? -12.124 -2.664 13.067 1.00 87.56 169 LYS A O 1
ATOM 1337 N N . GLY A 1 170 ? -13.997 -2.086 11.948 1.00 88.00 170 GLY A N 1
ATOM 1338 C CA . GLY A 1 170 ? -13.894 -0.635 12.131 1.00 88.00 170 GLY A CA 1
ATOM 1339 C C . GLY A 1 170 ? -12.901 0.064 11.198 1.00 88.00 170 GLY A C 1
ATOM 1340 O O . GLY A 1 170 ? -12.376 1.119 11.549 1.00 88.00 170 GLY A O 1
ATOM 1341 N N . PHE A 1 171 ? -12.593 -0.524 10.037 1.00 90.88 171 PHE A N 1
ATOM 1342 C CA . PHE A 1 171 ? -11.719 0.085 9.033 1.00 90.88 171 PHE A CA 1
ATOM 1343 C C . PHE A 1 171 ? -12.536 0.767 7.931 1.00 90.88 171 PHE A C 1
ATOM 1345 O O . PHE A 1 171 ? -13.278 0.123 7.190 1.00 90.88 171 PHE A O 1
ATOM 1352 N N . HIS A 1 172 ? -12.346 2.076 7.791 1.00 88.75 172 HIS A N 1
ATOM 1353 C CA . HIS A 1 172 ? -12.888 2.886 6.705 1.00 88.75 172 HIS A CA 1
ATOM 1354 C C . HIS A 1 172 ? -11.864 3.951 6.293 1.00 88.75 172 HIS A C 1
ATOM 1356 O O . HIS A 1 172 ? -12.004 5.125 6.634 1.00 88.75 172 HIS A O 1
ATOM 1362 N N . LEU A 1 173 ? -10.785 3.531 5.635 1.00 89.25 173 LEU A N 1
ATOM 1363 C CA . LEU A 1 173 ? -9.630 4.387 5.358 1.00 89.25 173 LEU A CA 1
ATOM 1364 C C . LEU A 1 173 ? -8.960 4.041 4.030 1.00 89.25 173 LEU A C 1
ATOM 1366 O O . LEU A 1 173 ? -9.106 2.929 3.522 1.00 89.25 173 LEU A O 1
ATOM 1370 N N . ASP A 1 174 ? -8.212 5.002 3.500 1.00 90.56 174 ASP A N 1
ATOM 1371 C CA . ASP A 1 174 ? -7.423 4.857 2.281 1.00 90.56 174 ASP A CA 1
ATOM 1372 C C . ASP A 1 174 ? -5.944 4.915 2.667 1.00 90.56 174 ASP A C 1
ATOM 1374 O O . ASP A 1 174 ? -5.523 5.819 3.391 1.00 90.56 174 ASP A O 1
ATOM 1378 N N . VAL A 1 175 ? -5.165 3.933 2.218 1.00 89.75 175 VAL A N 1
ATOM 1379 C CA . VAL A 1 175 ? -3.708 3.896 2.401 1.00 89.75 175 VAL A CA 1
ATOM 1380 C C . VAL A 1 175 ? -3.037 3.708 1.064 1.00 89.75 175 VAL A C 1
ATOM 1382 O O . VAL A 1 175 ? -3.500 2.927 0.241 1.00 89.75 175 VAL A O 1
ATOM 1385 N N . GLY A 1 176 ? -1.934 4.407 0.850 1.00 89.31 176 GLY A N 1
ATOM 1386 C CA . GLY A 1 176 ? -1.225 4.339 -0.411 1.00 89.31 176 GLY A CA 1
ATOM 1387 C C . GLY A 1 176 ? 0.243 4.677 -0.272 1.00 89.31 176 GLY A C 1
ATOM 1388 O O . GLY A 1 176 ? 0.698 5.098 0.792 1.00 89.31 176 GLY A O 1
ATOM 1389 N N . ALA A 1 177 ? 0.964 4.461 -1.362 1.00 87.75 177 ALA A N 1
ATOM 1390 C CA . ALA A 1 177 ? 2.365 4.808 -1.502 1.00 87.75 177 ALA A CA 1
ATOM 1391 C C . ALA A 1 177 ? 2.668 5.229 -2.940 1.00 87.75 177 ALA A C 1
ATOM 1393 O O . ALA A 1 177 ? 1.954 4.865 -3.877 1.00 87.75 177 ALA A O 1
ATOM 1394 N N . GLU A 1 178 ? 3.753 5.977 -3.085 1.00 87.12 178 GLU A N 1
ATOM 1395 C CA . GLU A 1 178 ? 4.319 6.396 -4.360 1.00 87.12 178 GLU A CA 1
ATOM 1396 C C . GLU A 1 178 ? 5.548 5.534 -4.666 1.00 87.12 178 GLU A C 1
ATOM 1398 O O . GLU A 1 178 ? 6.395 5.313 -3.795 1.00 87.12 178 GLU A O 1
ATOM 1403 N N . TYR A 1 179 ? 5.633 5.022 -5.890 1.00 84.81 179 TYR A N 1
ATOM 1404 C CA . TYR A 1 179 ? 6.737 4.194 -6.368 1.00 84.81 179 TYR A CA 1
ATOM 1405 C C . TYR A 1 179 ? 7.611 4.986 -7.321 1.00 84.81 179 TYR A C 1
ATOM 1407 O O . TYR A 1 179 ? 7.093 5.601 -8.246 1.00 84.81 179 TYR A O 1
ATOM 1415 N N . ASP A 1 180 ? 8.922 4.894 -7.126 1.00 82.56 180 ASP A N 1
ATOM 1416 C CA . ASP A 1 180 ? 9.928 5.312 -8.099 1.00 82.56 180 ASP A CA 1
ATOM 1417 C C . ASP A 1 180 ? 10.357 4.076 -8.898 1.00 82.56 180 ASP A C 1
ATOM 1419 O O . ASP A 1 180 ? 10.886 3.111 -8.336 1.00 82.56 180 ASP A O 1
ATOM 1423 N N . PHE A 1 181 ? 10.126 4.085 -10.210 1.00 79.38 181 PHE A N 1
ATOM 1424 C CA . PHE A 1 181 ? 10.466 2.947 -11.070 1.00 79.38 181 PHE A CA 1
ATOM 1425 C C . PHE A 1 181 ? 11.970 2.778 -11.286 1.00 79.38 181 PHE A C 1
ATOM 1427 O O . PHE A 1 181 ? 12.409 1.709 -11.707 1.00 79.38 181 PHE A O 1
ATOM 1434 N N . THR A 1 182 ? 12.763 3.817 -11.019 1.00 76.62 182 THR A N 1
ATOM 1435 C CA . THR A 1 182 ? 14.198 3.835 -11.332 1.00 76.62 182 THR A CA 1
ATOM 1436 C C . THR A 1 182 ? 15.061 3.221 -10.239 1.00 76.62 182 THR A C 1
ATOM 1438 O O . THR A 1 182 ? 16.219 2.885 -10.484 1.00 76.62 182 THR A O 1
ATOM 1441 N N . ASN A 1 183 ? 14.495 3.034 -9.045 1.00 76.12 183 ASN A N 1
ATOM 1442 C CA . ASN A 1 183 ? 15.200 2.538 -7.875 1.00 76.12 183 ASN A CA 1
ATOM 1443 C C . ASN A 1 183 ? 14.426 1.396 -7.228 1.00 76.12 183 ASN A C 1
ATOM 1445 O O . ASN A 1 183 ? 13.231 1.500 -6.988 1.00 76.12 183 ASN A O 1
ATOM 1449 N N . THR A 1 184 ? 15.130 0.336 -6.843 1.00 82.06 184 THR A N 1
ATOM 1450 C CA . THR A 1 184 ? 14.551 -0.805 -6.115 1.00 82.06 184 THR A CA 1
ATOM 1451 C C . THR A 1 184 ? 14.600 -0.615 -4.597 1.00 82.06 184 THR A C 1
ATOM 1453 O O . THR A 1 184 ? 14.640 -1.587 -3.844 1.00 82.06 184 THR A O 1
ATOM 1456 N N . ASN A 1 185 ? 14.682 0.636 -4.136 1.00 80.75 185 ASN A N 1
ATOM 1457 C CA . ASN A 1 185 ? 14.776 0.945 -2.715 1.00 80.75 185 ASN A CA 1
ATOM 1458 C C . ASN A 1 185 ? 13.448 0.639 -2.029 1.00 80.75 185 ASN A C 1
ATOM 1460 O O . ASN A 1 185 ? 12.375 0.851 -2.596 1.00 80.75 185 ASN A O 1
ATOM 1464 N N . THR A 1 186 ? 13.528 0.194 -0.779 1.00 86.50 186 THR A N 1
ATOM 1465 C CA . THR A 1 186 ? 12.338 0.082 0.060 1.00 86.50 186 THR A CA 1
ATOM 1466 C C . THR A 1 186 ? 12.153 1.380 0.827 1.00 86.50 186 THR A C 1
ATOM 1468 O O . THR A 1 186 ? 13.040 1.804 1.572 1.00 86.50 186 THR A O 1
ATOM 1471 N N . PHE A 1 187 ? 10.994 2.009 0.665 1.00 88.75 187 PHE A N 1
ATOM 1472 C CA . PHE A 1 187 ? 10.599 3.183 1.431 1.00 88.75 187 PHE A CA 1
ATOM 1473 C C . PHE A 1 187 ? 9.609 2.758 2.497 1.00 88.75 187 PHE A C 1
ATOM 1475 O O . PHE A 1 187 ? 8.626 2.088 2.213 1.00 88.75 187 PHE A O 1
ATOM 1482 N N . THR A 1 188 ? 9.876 3.128 3.746 1.00 91.19 188 THR A N 1
ATOM 1483 C CA . THR A 1 188 ? 8.943 2.897 4.847 1.00 91.19 188 THR A CA 1
ATOM 1484 C C . THR A 1 188 ? 8.638 4.209 5.543 1.00 91.19 188 THR A C 1
ATOM 1486 O O . THR A 1 188 ? 9.543 4.888 6.031 1.00 91.19 188 THR A O 1
ATOM 1489 N N . THR A 1 189 ? 7.356 4.552 5.606 1.00 91.88 189 THR A N 1
ATOM 1490 C CA . THR A 1 189 ? 6.836 5.689 6.361 1.00 91.88 189 THR A CA 1
ATOM 1491 C C . THR A 1 189 ? 6.102 5.164 7.583 1.00 91.88 189 THR A C 1
ATOM 1493 O O . THR A 1 189 ? 5.060 4.526 7.451 1.00 91.88 189 THR A O 1
ATOM 1496 N N . SER A 1 190 ? 6.630 5.447 8.771 1.00 93.44 190 SER A N 1
ATOM 1497 C CA . SER A 1 190 ? 5.960 5.187 10.046 1.00 93.44 190 SER A CA 1
ATOM 1498 C C . SER A 1 190 ? 5.382 6.479 10.606 1.00 93.44 190 SER A C 1
ATOM 1500 O O . SER A 1 190 ? 6.057 7.510 10.651 1.00 93.44 190 SER A O 1
ATOM 1502 N N . THR A 1 191 ? 4.149 6.412 11.089 1.00 92.56 191 THR A N 1
ATOM 1503 C CA . THR A 1 191 ? 3.444 7.520 11.726 1.00 92.56 191 THR A CA 1
ATOM 1504 C C . THR A 1 191 ? 2.965 7.079 13.099 1.00 92.56 191 THR A C 1
ATOM 1506 O O . THR A 1 191 ? 2.206 6.120 13.220 1.00 92.56 191 THR A O 1
ATOM 1509 N N . THR A 1 192 ? 3.394 7.793 14.135 1.00 92.94 192 THR A N 1
ATOM 1510 C CA . THR A 1 192 ? 2.910 7.599 15.504 1.00 92.94 192 THR A CA 1
ATOM 1511 C C . THR A 1 192 ? 1.943 8.715 15.851 1.00 92.94 192 THR A C 1
ATOM 1513 O O . THR A 1 192 ? 2.311 9.891 15.801 1.00 92.94 192 THR A O 1
ATOM 1516 N N . THR A 1 193 ? 0.728 8.345 16.243 1.00 91.19 193 THR A N 1
ATOM 1517 C CA . THR A 1 193 ? -0.352 9.286 16.548 1.00 91.19 193 THR A CA 1
ATOM 1518 C C . THR A 1 193 ? -1.023 8.922 17.861 1.00 91.19 193 THR A C 1
ATOM 1520 O O . THR A 1 193 ? -1.299 7.751 18.110 1.00 91.19 193 THR A O 1
ATOM 1523 N N . ASN A 1 194 ? -1.333 9.912 18.696 1.00 91.06 194 ASN A N 1
ATOM 1524 C CA . ASN A 1 194 ? -2.144 9.677 19.889 1.00 91.06 194 ASN A CA 1
ATOM 1525 C C . ASN A 1 194 ? -3.616 9.552 19.501 1.00 91.06 194 ASN A C 1
ATOM 1527 O O . ASN A 1 194 ? -4.190 10.452 18.889 1.00 91.06 194 ASN A O 1
ATOM 1531 N N . VAL A 1 195 ? -4.217 8.429 19.864 1.00 90.94 195 VAL A N 1
ATOM 1532 C CA . VAL A 1 195 ? -5.639 8.155 19.717 1.00 90.94 195 VAL A CA 1
ATOM 1533 C C . VAL A 1 195 ? -6.341 8.501 21.021 1.00 90.94 195 VAL A C 1
ATOM 1535 O O . VAL A 1 195 ? -5.999 7.952 22.068 1.00 90.94 195 VAL A O 1
ATOM 1538 N N . LEU A 1 196 ? -7.336 9.384 20.946 1.00 90.50 196 LEU A N 1
ATOM 1539 C CA . LEU A 1 196 ? -8.224 9.678 22.065 1.00 90.50 196 LEU A CA 1
ATOM 1540 C C . LEU A 1 196 ? -9.383 8.678 22.075 1.00 90.50 196 LEU A C 1
ATOM 1542 O O . LEU A 1 196 ? -10.189 8.639 21.143 1.00 90.50 196 LEU A O 1
ATOM 1546 N N . VAL A 1 197 ? -9.489 7.907 23.156 1.00 90.00 197 VAL A N 1
ATOM 1547 C CA . VAL A 1 197 ? -10.635 7.043 23.443 1.00 90.00 197 VAL A CA 1
ATOM 1548 C C . VAL A 1 197 ? -11.625 7.838 24.301 1.00 90.00 197 VAL A C 1
ATOM 1550 O O . VAL A 1 197 ? -11.334 8.127 25.466 1.00 90.00 197 VAL A O 1
ATOM 1553 N N . PRO A 1 198 ? -12.788 8.241 23.755 1.00 89.75 198 PRO A N 1
ATOM 1554 C CA . PRO A 1 198 ? -13.746 9.046 24.499 1.00 89.75 198 PRO A CA 1
ATOM 1555 C C . PRO A 1 198 ? -14.512 8.204 25.525 1.00 89.75 198 PRO A C 1
ATOM 1557 O O . PRO A 1 198 ? -14.839 7.039 25.282 1.00 89.75 198 PRO A O 1
ATOM 1560 N N . SER A 1 199 ? -14.875 8.835 26.645 1.00 92.81 199 SER A N 1
ATOM 1561 C CA . SER A 1 199 ? -15.781 8.252 27.641 1.00 92.81 199 SER A CA 1
ATOM 1562 C C . SER A 1 199 ? -17.126 7.891 27.003 1.00 92.81 199 SER A C 1
ATOM 1564 O O . SER A 1 199 ? -17.681 8.664 26.221 1.00 92.81 199 SER A O 1
ATOM 1566 N N . GLN A 1 200 ? -17.645 6.714 27.343 1.00 94.44 200 GLN A N 1
ATOM 1567 C CA . GLN A 1 200 ? -18.941 6.209 26.903 1.00 94.44 200 GLN A CA 1
ATOM 1568 C C . GLN A 1 200 ? -19.912 6.220 28.079 1.00 94.44 200 GLN A C 1
ATOM 1570 O O . GLN A 1 200 ? -19.614 5.661 29.137 1.00 94.44 200 GLN A O 1
ATOM 1575 N N . VAL A 1 201 ? -21.082 6.832 27.887 1.00 95.81 201 VAL A N 1
ATOM 1576 C CA . VAL A 1 201 ? -22.179 6.790 28.861 1.00 95.81 201 VAL A CA 1
ATOM 1577 C C . VAL A 1 201 ? -22.975 5.506 28.654 1.00 95.81 201 VAL A C 1
ATOM 1579 O O . VAL A 1 201 ? -23.410 5.212 27.543 1.00 95.81 201 VAL A O 1
ATOM 1582 N N . ILE A 1 202 ? -23.170 4.745 29.727 1.00 96.62 202 ILE A N 1
ATOM 1583 C CA . ILE A 1 202 ? -23.827 3.441 29.718 1.00 96.62 202 ILE A CA 1
ATOM 1584 C C . ILE A 1 202 ? -24.989 3.471 30.701 1.00 96.62 202 ILE A C 1
ATOM 1586 O O . ILE A 1 202 ? -24.800 3.571 31.914 1.00 96.62 202 ILE A O 1
ATOM 1590 N N . THR A 1 203 ? -26.203 3.358 30.176 1.00 96.88 203 THR A N 1
ATOM 1591 C CA . THR A 1 203 ? -27.418 3.256 30.983 1.00 96.88 203 THR A CA 1
ATOM 1592 C C . THR A 1 203 ? -27.649 1.799 31.379 1.00 96.88 203 THR A C 1
ATOM 1594 O O . THR A 1 203 ? -27.840 0.937 30.521 1.00 96.88 203 THR A O 1
ATOM 1597 N N . VAL A 1 204 ? -27.651 1.518 32.680 1.00 97.75 204 VAL A N 1
ATOM 1598 C CA . VAL A 1 204 ? -27.861 0.177 33.239 1.00 97.75 204 VAL A CA 1
ATOM 1599 C C . VAL A 1 204 ? -29.219 0.145 33.944 1.00 97.75 204 VAL A C 1
ATOM 1601 O O . VAL A 1 204 ? -29.407 0.854 34.942 1.00 97.75 204 VAL A O 1
ATOM 1604 N N . PRO A 1 205 ? -30.184 -0.653 33.449 1.00 97.94 205 PRO A N 1
ATOM 1605 C CA . PRO A 1 205 ? -31.484 -0.817 34.095 1.00 97.94 205 PRO A CA 1
ATOM 1606 C C . PRO A 1 205 ? -31.362 -1.320 35.537 1.00 97.94 205 PRO A C 1
ATOM 1608 O O . PRO A 1 205 ? -30.299 -1.776 35.964 1.00 97.94 205 PRO A O 1
ATOM 1611 N N . SER A 1 206 ? -32.452 -1.228 36.296 1.00 97.75 206 SER A N 1
ATOM 1612 C CA . SER A 1 206 ? -32.497 -1.773 37.653 1.00 97.75 206 SER A CA 1
ATOM 1613 C C . SER A 1 206 ? -32.196 -3.273 37.668 1.00 97.75 206 SER A C 1
ATOM 1615 O O . SER A 1 206 ? -32.603 -4.010 36.769 1.00 97.75 206 SER A O 1
ATOM 1617 N N . TYR A 1 207 ? -31.477 -3.717 38.700 1.00 97.88 207 TYR A N 1
ATOM 1618 C CA . TYR A 1 207 ? -31.095 -5.118 38.928 1.00 97.88 207 TYR A CA 1
ATOM 1619 C C . TYR A 1 207 ? -30.340 -5.786 37.768 1.00 97.88 207 TYR A C 1
ATOM 1621 O O . TYR A 1 207 ? -30.439 -6.997 37.565 1.00 97.88 207 TYR A O 1
ATOM 1629 N N . CYS A 1 208 ? -29.575 -5.003 37.009 1.00 98.25 208 CYS A N 1
ATOM 1630 C CA . CYS A 1 208 ? -28.805 -5.479 35.866 1.00 98.25 208 CYS A CA 1
ATOM 1631 C C . CYS A 1 208 ? -27.312 -5.176 36.021 1.00 98.25 208 CYS A C 1
ATOM 1633 O O . CYS A 1 208 ? -26.903 -4.254 36.731 1.00 98.25 208 CYS A O 1
ATOM 1635 N N . THR A 1 209 ? -26.499 -5.926 35.285 1.00 98.31 209 THR A N 1
ATOM 1636 C CA . THR A 1 209 ? -25.069 -5.684 35.105 1.00 98.31 209 THR A CA 1
ATOM 1637 C C . THR A 1 209 ? -24.776 -5.488 33.623 1.00 98.31 209 THR A C 1
ATOM 1639 O O . THR A 1 209 ? -25.184 -6.297 32.789 1.00 98.31 209 THR A O 1
ATOM 1642 N N . ALA A 1 210 ? -24.060 -4.416 33.290 1.00 98.06 210 ALA A N 1
ATOM 1643 C CA . ALA A 1 210 ? -23.506 -4.188 31.964 1.00 98.06 210 ALA A CA 1
ATOM 1644 C C . ALA A 1 210 ? -22.047 -4.635 31.908 1.00 98.06 210 ALA A C 1
ATOM 1646 O O . ALA A 1 210 ? -21.218 -4.164 32.686 1.00 98.06 210 ALA A O 1
ATOM 1647 N N . TYR A 1 211 ? -21.734 -5.484 30.935 1.00 97.44 211 TYR A N 1
ATOM 1648 C CA . TYR A 1 211 ? -20.377 -5.784 30.500 1.00 97.44 211 TYR A CA 1
ATOM 1649 C C . TYR A 1 211 ? -20.105 -4.993 29.228 1.00 97.44 211 TYR A C 1
ATOM 1651 O O . TYR A 1 211 ? -20.759 -5.212 28.207 1.00 97.44 211 TYR A O 1
ATOM 1659 N N . VAL A 1 212 ? -19.167 -4.057 29.301 1.00 96.56 212 VAL A N 1
ATOM 1660 C CA . VAL A 1 212 ? -18.817 -3.168 28.192 1.00 96.56 212 VAL A CA 1
ATOM 1661 C C . VAL A 1 212 ? -17.417 -3.516 27.726 1.00 96.56 212 VAL A C 1
ATOM 1663 O O . VAL A 1 212 ? -16.493 -3.535 28.534 1.00 96.56 212 VAL A O 1
ATOM 1666 N N . THR A 1 213 ? -17.248 -3.793 26.439 1.00 94.75 213 THR A N 1
ATOM 1667 C CA . THR A 1 213 ? -15.953 -4.068 25.815 1.00 94.75 213 THR A CA 1
ATOM 1668 C C . THR A 1 213 ? -15.688 -3.038 24.731 1.00 94.75 213 THR A C 1
ATOM 1670 O O . THR A 1 213 ? -16.499 -2.877 23.822 1.00 94.75 213 THR A O 1
ATOM 1673 N N . MET A 1 214 ? -14.559 -2.344 24.820 1.00 93.88 214 MET A N 1
ATOM 1674 C CA . MET A 1 214 ? -14.136 -1.333 23.850 1.00 93.88 214 MET A CA 1
ATOM 1675 C C . MET A 1 214 ? -12.920 -1.864 23.099 1.00 93.88 214 MET A C 1
ATOM 1677 O O . MET A 1 214 ? -11.930 -2.233 23.729 1.00 93.88 214 MET A O 1
ATOM 1681 N N . VAL A 1 215 ? -13.009 -1.940 21.769 1.00 93.31 215 VAL A N 1
ATOM 1682 C CA . VAL A 1 215 ? -11.962 -2.513 20.918 1.00 93.31 215 VAL A CA 1
ATOM 1683 C C . VAL A 1 215 ? -11.581 -1.562 19.793 1.00 93.31 215 VAL A C 1
ATOM 1685 O O . VAL A 1 215 ? -12.427 -1.186 18.983 1.00 93.31 215 VAL A O 1
ATOM 1688 N N . LEU A 1 216 ? -10.294 -1.229 19.720 1.00 92.56 216 LEU A N 1
ATOM 1689 C CA . LEU A 1 216 ? -9.660 -0.620 18.550 1.00 92.56 216 LEU A CA 1
ATOM 1690 C C . LEU A 1 216 ? -8.783 -1.683 17.895 1.00 92.56 216 LEU A C 1
ATOM 1692 O O . LEU A 1 216 ? -7.940 -2.270 18.575 1.00 92.56 216 LEU A O 1
ATOM 1696 N N . ASN A 1 217 ? -8.950 -1.934 16.602 1.00 94.50 217 ASN A N 1
ATOM 1697 C CA . ASN A 1 217 ? -8.184 -2.959 15.902 1.00 94.50 217 ASN A CA 1
ATOM 1698 C C . ASN A 1 217 ? -6.961 -2.366 15.198 1.00 94.50 217 ASN A C 1
ATOM 1700 O O . ASN A 1 217 ? -6.974 -1.234 14.720 1.00 94.50 217 ASN A O 1
ATOM 1704 N N . LYS A 1 218 ? -5.912 -3.174 15.067 1.00 94.12 218 LYS A N 1
ATOM 1705 C CA . LYS A 1 218 ? -4.850 -2.974 14.079 1.00 94.12 218 LYS A CA 1
ATOM 1706 C C . LYS A 1 218 ? -4.866 -4.115 13.085 1.00 94.12 218 LYS A C 1
ATOM 1708 O O . LYS A 1 218 ? -5.261 -5.224 13.428 1.00 94.12 218 LYS A O 1
ATOM 1713 N N . ALA A 1 219 ? -4.452 -3.839 11.862 1.00 92.88 219 ALA A N 1
ATOM 1714 C CA . ALA A 1 219 ? -4.339 -4.843 10.819 1.00 92.88 219 ALA A CA 1
ATOM 1715 C C . ALA A 1 219 ? -3.059 -4.630 10.021 1.00 92.88 219 ALA A C 1
ATOM 1717 O O . ALA A 1 219 ? -2.536 -3.517 9.954 1.00 92.88 219 ALA A O 1
ATOM 1718 N N . THR A 1 220 ? -2.593 -5.703 9.400 1.00 91.12 220 THR A N 1
ATOM 1719 C CA . THR A 1 220 ? -1.541 -5.643 8.389 1.00 91.12 220 THR A CA 1
ATOM 1720 C C . THR A 1 220 ? -2.178 -5.993 7.056 1.00 91.12 220 THR A C 1
ATOM 1722 O O . THR A 1 220 ? -2.782 -7.057 6.906 1.00 91.12 220 THR A O 1
ATOM 1725 N N . TYR A 1 221 ? -2.070 -5.081 6.101 1.00 89.81 221 TYR A N 1
ATOM 1726 C CA . TYR A 1 221 ? -2.360 -5.332 4.703 1.00 89.81 221 TYR A CA 1
ATOM 1727 C C . TYR A 1 221 ? -1.039 -5.531 3.971 1.00 89.81 221 TYR A C 1
ATOM 1729 O O . TYR A 1 221 ? -0.133 -4.727 4.138 1.00 89.81 221 TYR A O 1
ATOM 1737 N N . ALA A 1 222 ? -0.921 -6.586 3.176 1.00 87.56 222 ALA A N 1
ATOM 1738 C CA . ALA A 1 222 ? 0.268 -6.842 2.381 1.00 87.56 222 ALA A CA 1
ATOM 1739 C C . ALA A 1 222 ? -0.146 -7.333 0.996 1.00 87.56 222 ALA A C 1
ATOM 1741 O O . ALA A 1 222 ? -1.033 -8.178 0.865 1.00 87.56 222 ALA A O 1
ATOM 1742 N N . LYS A 1 223 ? 0.508 -6.795 -0.028 1.00 85.00 223 LYS A N 1
ATOM 1743 C CA . LYS A 1 223 ? 0.343 -7.161 -1.427 1.00 85.00 223 LYS A CA 1
ATOM 1744 C C . LYS A 1 223 ? 1.719 -7.265 -2.064 1.00 85.00 223 LYS A C 1
ATOM 1746 O O . LYS A 1 223 ? 2.418 -6.267 -2.208 1.00 85.00 223 LYS A O 1
ATOM 1751 N N . ALA A 1 224 ? 2.100 -8.491 -2.408 1.00 80.56 224 ALA A N 1
ATOM 1752 C CA . ALA A 1 224 ? 3.409 -8.780 -2.982 1.00 80.56 224 ALA A CA 1
ATOM 1753 C C . ALA A 1 224 ? 3.543 -8.269 -4.423 1.00 80.56 224 ALA A C 1
ATOM 1755 O O . ALA A 1 224 ? 4.603 -7.763 -4.764 1.00 80.56 224 ALA A O 1
ATOM 1756 N N . ASP A 1 225 ? 2.465 -8.359 -5.213 1.00 88.69 225 ASP A N 1
ATOM 1757 C CA . ASP A 1 225 ? 2.452 -7.985 -6.629 1.00 88.69 225 ASP A CA 1
ATOM 1758 C C . ASP A 1 225 ? 1.524 -6.777 -6.848 1.00 88.69 225 ASP A C 1
ATOM 1760 O O . ASP A 1 225 ? 0.302 -6.896 -6.998 1.00 88.69 225 ASP A O 1
ATOM 1764 N N . VAL A 1 226 ? 2.113 -5.587 -6.819 1.00 88.81 226 VAL A N 1
ATOM 1765 C CA . VAL A 1 226 ? 1.507 -4.324 -7.244 1.00 88.81 226 VAL A CA 1
ATOM 1766 C C . VAL A 1 226 ? 2.031 -4.027 -8.649 1.00 88.81 226 VAL A C 1
ATOM 1768 O O . VAL A 1 226 ? 3.237 -3.826 -8.790 1.00 88.81 226 VAL A O 1
ATOM 1771 N N . PRO A 1 227 ? 1.177 -4.022 -9.690 1.00 89.06 227 PRO A N 1
ATOM 1772 C CA . PRO A 1 227 ? 1.638 -3.710 -11.034 1.00 89.06 227 PRO A CA 1
ATOM 1773 C C . PRO A 1 227 ? 2.127 -2.265 -11.089 1.00 89.06 227 PRO A C 1
ATOM 1775 O O . PRO A 1 227 ? 1.517 -1.367 -10.516 1.00 89.06 227 PRO A O 1
ATOM 1778 N N . LEU A 1 228 ? 3.252 -2.052 -11.752 1.00 87.44 228 LEU A N 1
ATOM 1779 C CA . LEU A 1 228 ? 3.936 -0.771 -11.852 1.00 87.44 228 LEU A CA 1
ATOM 1780 C C . LEU A 1 228 ? 4.006 -0.395 -13.332 1.00 87.44 228 LEU A C 1
ATOM 1782 O O . LEU A 1 228 ? 5.029 -0.572 -13.988 1.00 87.44 228 LEU A O 1
ATOM 1786 N N . ILE A 1 229 ? 2.874 0.076 -13.859 1.00 87.69 229 ILE A N 1
ATOM 1787 C CA . ILE A 1 229 ? 2.685 0.324 -15.290 1.00 87.69 229 ILE A CA 1
ATOM 1788 C C . ILE A 1 229 ? 3.109 1.752 -15.622 1.00 87.69 229 ILE A C 1
ATOM 1790 O O . ILE A 1 229 ? 2.585 2.716 -15.059 1.00 87.69 229 ILE A O 1
ATOM 1794 N N . THR A 1 230 ? 4.031 1.878 -16.570 1.00 85.44 230 THR A N 1
ATOM 1795 C CA . THR A 1 230 ? 4.499 3.165 -17.091 1.00 85.44 230 THR A CA 1
ATOM 1796 C C . THR A 1 230 ? 4.341 3.210 -18.597 1.00 85.44 230 THR A C 1
ATOM 1798 O O . THR A 1 230 ? 4.719 2.270 -19.285 1.00 85.44 230 THR A O 1
ATOM 1801 N N . THR A 1 231 ? 3.847 4.321 -19.126 1.00 86.56 231 THR A N 1
ATOM 1802 C CA . THR A 1 231 ? 3.844 4.583 -20.566 1.00 86.56 231 THR A CA 1
ATOM 1803 C C . THR A 1 231 ? 5.077 5.397 -20.935 1.00 86.56 231 THR A C 1
ATOM 1805 O O . THR A 1 231 ? 5.295 6.480 -20.399 1.00 86.56 231 THR A O 1
ATOM 1808 N N . LEU A 1 232 ? 5.889 4.868 -21.843 1.00 85.50 232 LEU A N 1
ATOM 1809 C CA . LEU A 1 232 ? 7.087 5.485 -22.390 1.00 85.50 232 LEU A CA 1
ATOM 1810 C C . LEU A 1 232 ? 6.798 6.065 -23.777 1.00 85.50 232 LEU A C 1
ATOM 1812 O O . LEU A 1 232 ? 6.201 5.409 -24.638 1.00 85.50 232 LEU A O 1
ATOM 1816 N N . SER A 1 233 ? 7.254 7.289 -24.008 1.00 82.38 233 SER A N 1
ATOM 1817 C CA . SER A 1 233 ? 7.144 7.974 -25.298 1.00 82.38 233 SER A CA 1
ATOM 1818 C C . SER A 1 233 ? 8.305 8.948 -25.506 1.00 82.38 233 SER A C 1
ATOM 1820 O O . SER A 1 233 ? 9.084 9.211 -24.590 1.00 82.38 233 SER A O 1
ATOM 1822 N N . GLY A 1 234 ? 8.439 9.484 -26.718 1.00 77.12 234 GLY A N 1
ATOM 1823 C CA . GLY A 1 234 ? 9.466 10.471 -27.047 1.00 77.12 234 GLY A CA 1
ATOM 1824 C C . GLY A 1 234 ? 10.712 9.858 -27.676 1.00 77.12 234 GLY A C 1
ATOM 1825 O O . GLY A 1 234 ? 10.675 8.770 -28.256 1.00 77.12 234 GLY A O 1
ATOM 1826 N N . ARG A 1 235 ? 11.822 10.599 -27.601 1.00 78.62 235 ARG A N 1
ATOM 1827 C CA . ARG A 1 235 ? 13.060 10.261 -28.312 1.00 78.62 235 ARG A CA 1
ATOM 1828 C C . ARG A 1 235 ? 14.220 10.007 -27.373 1.00 78.62 235 ARG A C 1
ATOM 1830 O O . ARG A 1 235 ? 14.374 10.675 -26.356 1.00 78.62 235 ARG A O 1
ATOM 1837 N N . PHE A 1 236 ? 15.083 9.100 -27.782 1.00 81.31 236 PHE A N 1
ATOM 1838 C CA . PHE A 1 236 ? 16.414 8.948 -27.222 1.00 81.31 236 PHE A CA 1
ATOM 1839 C C . PHE A 1 236 ? 17.435 9.203 -28.328 1.00 81.31 236 PHE A C 1
ATOM 1841 O O . PHE A 1 236 ? 17.085 9.234 -29.510 1.00 81.31 236 PHE A O 1
ATOM 1848 N N . PHE A 1 237 ? 18.686 9.419 -27.955 1.00 81.50 237 PHE A N 1
ATOM 1849 C CA . PHE A 1 237 ? 19.773 9.420 -28.924 1.00 81.50 237 PHE A CA 1
ATOM 1850 C C . PHE A 1 237 ? 20.871 8.478 -28.483 1.00 81.50 237 PHE A C 1
ATOM 1852 O O . PHE A 1 237 ? 20.965 8.141 -27.301 1.00 81.50 237 PHE A O 1
ATOM 1859 N N . ILE A 1 238 ? 21.674 8.032 -29.436 1.00 79.19 238 ILE A N 1
ATOM 1860 C CA . ILE A 1 238 ? 22.865 7.252 -29.137 1.00 79.19 238 ILE A CA 1
ATOM 1861 C C . ILE A 1 238 ? 24.069 8.140 -29.413 1.00 79.19 238 ILE A C 1
ATOM 1863 O O . ILE A 1 238 ? 24.264 8.604 -30.532 1.00 79.19 238 ILE A O 1
ATOM 1867 N N . ASP A 1 239 ? 24.817 8.416 -28.349 1.00 76.44 239 ASP A N 1
ATOM 1868 C CA . ASP A 1 239 ? 26.022 9.235 -28.369 1.00 76.44 239 ASP A CA 1
ATOM 1869 C C . ASP A 1 239 ? 27.185 8.362 -28.836 1.00 76.44 239 ASP A C 1
ATOM 1871 O O . ASP A 1 239 ? 27.554 7.402 -28.151 1.00 76.44 239 ASP A O 1
ATOM 1875 N N . GLU A 1 240 ? 27.722 8.676 -30.012 1.00 73.81 240 GLU A N 1
ATOM 1876 C CA . GLU A 1 240 ? 29.017 8.197 -30.471 1.00 73.81 240 GLU A CA 1
ATOM 1877 C C . GLU A 1 240 ? 30.058 9.268 -30.149 1.00 73.81 240 GLU A C 1
ATOM 1879 O O . GLU A 1 240 ? 29.930 10.410 -30.592 1.00 73.81 240 GLU A O 1
ATOM 1884 N N . THR A 1 241 ? 31.138 8.880 -29.463 1.00 63.38 241 THR A N 1
ATOM 1885 C CA . THR A 1 241 ? 32.241 9.770 -29.043 1.00 63.38 241 THR A CA 1
ATOM 1886 C C . THR A 1 241 ? 32.826 10.721 -30.118 1.00 63.38 241 THR A C 1
ATOM 1888 O O . THR A 1 241 ? 33.611 11.593 -29.752 1.00 63.38 241 THR A O 1
ATOM 1891 N N . ASP A 1 242 ? 32.476 10.584 -31.408 1.00 55.09 242 ASP A N 1
ATOM 1892 C CA . ASP A 1 242 ? 33.092 11.261 -32.561 1.00 55.09 242 ASP A CA 1
ATOM 1893 C C . ASP A 1 242 ? 32.141 12.033 -33.535 1.00 55.09 242 ASP A C 1
ATOM 1895 O O . ASP A 1 242 ? 32.552 12.350 -34.654 1.00 55.09 242 ASP A O 1
ATOM 1899 N N . ASN A 1 243 ? 30.974 12.528 -33.077 1.00 54.16 243 ASN A N 1
ATOM 1900 C CA . ASN A 1 243 ? 30.162 13.632 -33.681 1.00 54.16 243 ASN A CA 1
ATOM 1901 C C . ASN A 1 243 ? 28.972 13.315 -34.623 1.00 54.16 243 ASN A C 1
ATOM 1903 O O . ASN A 1 243 ? 28.702 14.099 -35.543 1.00 54.16 243 ASN A O 1
ATOM 1907 N N . SER A 1 244 ? 28.167 12.286 -34.372 1.00 60.66 244 SER A N 1
ATOM 1908 C CA . SER A 1 244 ? 26.791 12.291 -34.897 1.00 60.66 244 SER A CA 1
ATOM 1909 C C . SER A 1 244 ? 25.804 11.705 -33.902 1.00 60.66 244 SER A C 1
ATOM 1911 O O . SER A 1 244 ? 25.752 10.494 -33.729 1.00 60.66 244 SER A O 1
ATOM 1913 N N . ASP A 1 245 ? 25.002 12.575 -33.284 1.00 67.19 245 ASP A N 1
ATOM 1914 C CA . ASP A 1 245 ? 23.866 12.151 -32.468 1.00 67.19 245 ASP A CA 1
ATOM 1915 C C . ASP A 1 245 ? 22.783 11.577 -33.391 1.00 67.19 245 ASP A C 1
ATOM 1917 O O . ASP A 1 245 ? 22.145 12.304 -34.163 1.00 67.19 245 ASP A O 1
ATOM 1921 N N . GLU A 1 246 ? 22.567 10.267 -33.316 1.00 72.38 246 GLU A N 1
ATOM 1922 C CA . GLU A 1 246 ? 21.449 9.611 -33.988 1.00 72.38 246 GLU A CA 1
ATOM 1923 C C . GLU A 1 246 ? 20.237 9.597 -33.055 1.00 72.38 246 GLU A C 1
ATOM 1925 O O . GLU A 1 246 ? 20.285 9.015 -31.971 1.00 72.38 246 GLU A O 1
ATOM 1930 N N . TYR A 1 247 ? 19.145 10.249 -33.465 1.00 74.06 247 TYR A N 1
ATOM 1931 C CA . TYR A 1 247 ? 17.896 10.297 -32.703 1.00 74.06 247 TYR A CA 1
ATOM 1932 C C . TYR A 1 247 ? 16.934 9.197 -33.145 1.00 74.06 247 TYR A C 1
ATOM 1934 O O . TYR A 1 247 ? 16.637 9.058 -34.331 1.00 74.06 247 TYR A O 1
ATOM 1942 N N . PHE A 1 248 ? 16.356 8.503 -32.170 1.00 77.19 248 PHE A N 1
ATOM 1943 C CA . PHE A 1 248 ? 15.379 7.440 -32.371 1.00 77.19 248 PHE A CA 1
ATOM 1944 C C . PHE A 1 248 ? 14.119 7.717 -31.546 1.00 77.19 248 PHE A C 1
ATOM 1946 O O . PHE A 1 248 ? 14.201 8.130 -30.390 1.00 77.19 248 PHE A O 1
ATOM 1953 N N . ASP A 1 249 ? 12.944 7.478 -32.128 1.00 78.75 249 ASP A N 1
ATOM 1954 C CA . ASP A 1 249 ? 11.684 7.420 -31.376 1.00 78.75 249 ASP A CA 1
ATOM 1955 C C . ASP A 1 249 ? 11.519 6.014 -30.784 1.00 78.75 249 ASP A C 1
ATOM 1957 O O . ASP A 1 249 ? 11.699 5.015 -31.487 1.00 78.75 249 ASP A O 1
ATOM 1961 N N . ILE A 1 250 ? 11.194 5.932 -29.491 1.00 84.00 250 ILE A N 1
ATOM 1962 C CA . ILE A 1 250 ? 11.138 4.660 -28.763 1.00 84.00 250 ILE A CA 1
ATOM 1963 C C . ILE A 1 250 ? 10.086 3.693 -29.319 1.00 84.00 250 ILE A C 1
ATOM 1965 O O . ILE A 1 250 ? 10.324 2.487 -29.335 1.00 84.00 250 ILE A O 1
ATOM 1969 N N . TYR A 1 251 ? 8.948 4.186 -29.813 1.00 84.19 251 TYR A N 1
ATOM 1970 C CA . TYR A 1 251 ? 7.869 3.314 -30.279 1.00 84.19 251 TYR A CA 1
ATOM 1971 C C . TYR A 1 251 ? 8.223 2.526 -31.554 1.00 84.19 251 TYR A C 1
ATOM 1973 O O . TYR A 1 251 ? 8.263 1.294 -31.485 1.00 84.19 251 TYR A O 1
ATOM 1981 N N . PRO A 1 252 ? 8.543 3.170 -32.699 1.00 77.25 252 PRO A N 1
ATOM 1982 C CA . PRO A 1 252 ? 8.952 2.449 -33.906 1.00 77.25 252 PRO A CA 1
ATOM 1983 C C . PRO A 1 252 ? 10.236 1.642 -33.694 1.00 77.25 252 PRO A C 1
ATOM 1985 O O . PRO A 1 252 ? 10.424 0.610 -34.336 1.00 77.25 252 PRO A O 1
ATOM 1988 N N . TYR A 1 253 ? 11.111 2.081 -32.783 1.00 80.69 253 TYR A N 1
ATOM 1989 C CA . TYR A 1 253 ? 12.309 1.337 -32.419 1.00 80.69 253 TYR A CA 1
ATOM 1990 C C . TYR A 1 253 ? 11.954 -0.014 -31.779 1.00 80.69 253 TYR A C 1
ATOM 1992 O O . TYR A 1 253 ? 12.387 -1.062 -32.259 1.00 80.69 253 TYR A O 1
ATOM 2000 N N . VAL A 1 254 ? 11.117 -0.015 -30.735 1.00 83.62 254 VAL A N 1
ATOM 2001 C CA . VAL A 1 254 ? 10.676 -1.252 -30.069 1.00 83.62 254 VAL A CA 1
ATOM 2002 C C . VAL A 1 254 ? 9.817 -2.109 -31.005 1.00 83.62 254 VAL A C 1
ATOM 2004 O O . VAL A 1 254 ? 9.947 -3.334 -30.995 1.00 83.62 254 VAL A O 1
ATOM 2007 N N . GLU A 1 255 ? 8.991 -1.501 -31.863 1.00 79.81 255 GLU A N 1
ATOM 2008 C CA . GLU A 1 255 ? 8.208 -2.220 -32.879 1.00 79.81 255 GLU A CA 1
ATOM 2009 C C . GLU A 1 255 ? 9.103 -2.976 -33.865 1.00 79.81 255 GLU A C 1
ATOM 2011 O O . GLU A 1 255 ? 8.869 -4.161 -34.134 1.00 79.81 255 GLU A O 1
ATOM 2016 N N . LEU A 1 256 ? 10.169 -2.336 -34.353 1.00 75.12 256 LEU A N 1
ATOM 2017 C CA . LEU A 1 256 ? 11.131 -2.973 -35.246 1.00 75.12 256 LEU A CA 1
ATOM 2018 C C . LEU A 1 256 ? 11.870 -4.122 -34.546 1.00 75.12 256 LEU A C 1
ATOM 2020 O O . LEU A 1 256 ? 11.936 -5.222 -35.096 1.00 75.12 256 LEU A O 1
ATOM 2024 N N . VAL A 1 257 ? 12.365 -3.906 -33.321 1.00 77.31 257 VAL A N 1
ATOM 2025 C CA . VAL A 1 257 ? 13.044 -4.951 -32.528 1.00 77.31 257 VAL A CA 1
ATOM 2026 C C . VAL A 1 257 ? 12.118 -6.144 -32.278 1.00 77.31 257 VAL A C 1
ATOM 2028 O O . VAL A 1 257 ? 12.539 -7.293 -32.410 1.00 77.31 257 VAL A O 1
ATOM 2031 N N . THR A 1 258 ? 10.840 -5.891 -31.980 1.00 77.94 258 THR A N 1
ATOM 2032 C CA . THR A 1 258 ? 9.825 -6.943 -31.802 1.00 77.94 258 THR A CA 1
ATOM 2033 C C . THR A 1 258 ? 9.619 -7.726 -33.098 1.00 77.94 258 THR A C 1
ATOM 2035 O O . THR A 1 258 ? 9.650 -8.955 -33.096 1.00 77.94 258 THR A O 1
ATOM 2038 N N . THR A 1 259 ? 9.446 -7.024 -34.219 1.00 71.88 259 THR A N 1
ATOM 2039 C CA . THR A 1 259 ? 9.176 -7.630 -35.532 1.00 71.88 259 THR A CA 1
ATOM 2040 C C . THR A 1 259 ? 10.360 -8.461 -36.028 1.00 71.88 259 THR A C 1
ATOM 2042 O O . THR A 1 259 ? 10.169 -9.545 -36.580 1.00 71.88 259 THR A O 1
ATOM 2045 N N . CYS A 1 260 ? 11.586 -7.978 -35.818 1.00 69.25 260 CYS A N 1
ATOM 2046 C CA . CYS A 1 260 ? 12.805 -8.639 -36.278 1.00 69.25 260 CYS A CA 1
ATOM 2047 C C . CYS A 1 260 ? 13.403 -9.615 -35.244 1.00 69.25 260 CYS A C 1
ATOM 2049 O O . CYS A 1 260 ? 14.466 -10.191 -35.499 1.00 69.25 260 CYS A O 1
ATOM 2051 N N . CYS A 1 261 ? 12.726 -9.855 -34.111 1.00 71.25 261 CYS A N 1
ATOM 2052 C CA . CYS A 1 261 ? 13.100 -10.883 -33.141 1.00 71.25 261 CYS A CA 1
ATOM 2053 C C . CYS A 1 261 ? 13.008 -12.279 -33.785 1.00 71.25 261 CYS A C 1
ATOM 2055 O O . CYS A 1 261 ? 11.980 -12.957 -33.786 1.00 71.25 261 CYS A O 1
ATOM 2057 N N . THR A 1 262 ? 14.126 -12.723 -34.351 1.00 61.31 262 THR A N 1
ATOM 2058 C CA . THR A 1 262 ? 14.365 -14.111 -34.749 1.00 61.31 262 THR A CA 1
ATOM 2059 C C . THR A 1 262 ? 15.297 -14.748 -33.719 1.00 61.31 262 THR A C 1
ATOM 2061 O O . THR A 1 262 ? 16.031 -14.042 -33.031 1.00 61.31 262 THR A O 1
ATOM 2064 N N . GLY A 1 263 ? 15.307 -16.081 -33.596 1.00 53.16 263 GLY A N 1
ATOM 2065 C CA . GLY A 1 263 ? 16.069 -16.803 -32.557 1.00 53.16 263 GLY A CA 1
ATOM 2066 C C . GLY A 1 263 ? 17.596 -16.593 -32.537 1.00 53.16 263 GLY A C 1
ATOM 2067 O O . GLY A 1 263 ? 18.273 -17.226 -31.734 1.00 53.16 263 GLY A O 1
ATOM 2068 N N . ASN A 1 264 ? 18.135 -15.728 -33.402 1.00 49.38 264 ASN A N 1
ATOM 2069 C CA . ASN A 1 264 ? 19.542 -15.348 -33.472 1.00 49.38 264 ASN A CA 1
ATOM 2070 C C . ASN A 1 264 ? 19.833 -13.943 -32.909 1.00 49.38 264 ASN A C 1
ATOM 2072 O O . ASN A 1 264 ? 20.987 -13.524 -32.992 1.00 49.38 264 ASN A O 1
ATOM 2076 N N . CYS A 1 265 ? 18.841 -13.212 -32.381 1.00 53.88 265 CYS A N 1
ATOM 2077 C CA . CYS A 1 265 ? 19.063 -11.857 -31.870 1.00 53.88 265 CYS A CA 1
ATOM 2078 C C . CYS A 1 265 ? 19.551 -11.775 -30.429 1.00 53.88 265 CYS A C 1
ATOM 2080 O O . CYS A 1 265 ? 19.184 -12.591 -29.589 1.00 53.88 265 CYS A O 1
ATOM 2082 N N . SER A 1 266 ? 20.447 -10.811 -30.183 1.00 52.09 266 SER A N 1
ATOM 2083 C CA . SER A 1 266 ? 21.178 -10.628 -28.925 1.00 52.09 266 SER A CA 1
ATOM 2084 C C . SER A 1 266 ? 20.238 -10.364 -27.751 1.00 52.09 266 SER A C 1
ATOM 2086 O O . SER A 1 266 ? 20.471 -10.908 -26.673 1.00 52.09 266 SER A O 1
ATOM 2088 N N . GLN A 1 267 ? 19.163 -9.595 -27.965 1.00 63.44 267 GLN A N 1
ATOM 2089 C CA . GLN A 1 267 ? 18.075 -9.383 -27.007 1.00 63.44 267 GLN A CA 1
ATOM 2090 C C . GLN A 1 267 ? 16.758 -9.122 -27.753 1.00 63.44 267 GLN A C 1
ATOM 2092 O O . GLN A 1 267 ? 16.638 -8.141 -28.478 1.00 63.44 267 GLN A O 1
ATOM 2097 N N . CYS A 1 268 ? 15.761 -9.988 -27.577 1.00 71.69 268 CYS A N 1
ATOM 2098 C CA . CYS A 1 268 ? 14.390 -9.689 -27.996 1.00 71.69 268 CYS A CA 1
ATOM 2099 C C . CYS A 1 268 ? 13.687 -8.809 -26.958 1.00 71.69 268 CYS A C 1
ATOM 2101 O O . CYS A 1 268 ? 14.112 -8.754 -25.803 1.00 71.69 268 CYS A O 1
ATOM 2103 N N . VAL A 1 269 ? 12.597 -8.150 -27.363 1.00 72.75 269 VAL A N 1
ATOM 2104 C CA . VAL A 1 269 ? 11.721 -7.427 -26.430 1.00 72.75 269 VAL A CA 1
ATOM 2105 C C . VAL A 1 269 ? 11.257 -8.386 -25.335 1.00 72.75 269 VAL A C 1
ATOM 2107 O O . VAL A 1 269 ? 10.829 -9.505 -25.621 1.00 72.75 269 VAL A O 1
ATOM 2110 N N . THR A 1 270 ? 11.427 -7.975 -24.081 1.00 77.62 270 THR A N 1
ATOM 2111 C CA . THR A 1 270 ? 11.033 -8.759 -22.909 1.00 77.62 270 THR A CA 1
ATOM 2112 C C . THR A 1 270 ? 9.536 -8.605 -22.653 1.00 77.62 270 THR A C 1
ATOM 2114 O O . THR A 1 270 ? 8.924 -7.641 -23.101 1.00 77.62 270 THR A O 1
ATOM 2117 N N . ASP A 1 271 ? 8.949 -9.498 -21.854 1.00 80.25 271 ASP A N 1
ATOM 2118 C CA . ASP A 1 271 ? 7.536 -9.387 -21.450 1.00 80.25 271 ASP A CA 1
ATOM 2119 C C . ASP A 1 271 ? 7.228 -8.081 -20.676 1.00 80.25 271 ASP A C 1
ATOM 2121 O O . ASP A 1 271 ? 6.067 -7.688 -20.553 1.00 80.25 271 ASP A O 1
ATOM 2125 N N . GLN A 1 272 ? 8.269 -7.397 -20.181 1.00 84.19 272 GLN A N 1
ATOM 2126 C CA . GLN A 1 272 ? 8.182 -6.121 -19.466 1.00 84.19 272 GLN A CA 1
ATOM 2127 C C . GLN A 1 272 ? 8.037 -4.912 -20.394 1.00 84.19 272 GLN A C 1
ATOM 2129 O O . GLN A 1 272 ? 7.753 -3.829 -19.901 1.00 84.19 272 GLN A O 1
ATOM 2134 N N . LEU A 1 273 ? 8.251 -5.053 -21.705 1.00 88.12 273 LEU A N 1
ATOM 2135 C CA . LEU A 1 273 ? 8.036 -3.987 -22.681 1.00 88.12 273 LEU A CA 1
ATOM 2136 C C . LEU A 1 273 ? 6.951 -4.412 -23.669 1.00 88.12 273 LEU A C 1
ATOM 2138 O O . LEU A 1 273 ? 7.070 -5.422 -24.356 1.00 88.12 273 LEU A O 1
ATOM 2142 N N . GLN A 1 274 ? 5.889 -3.623 -23.765 1.00 89.69 274 GLN A N 1
ATOM 2143 C CA . GLN A 1 274 ? 4.746 -3.913 -24.623 1.00 89.69 274 GLN A CA 1
ATOM 2144 C C . GLN A 1 274 ? 4.450 -2.721 -25.526 1.00 89.69 274 GLN A C 1
ATOM 2146 O O . GLN A 1 274 ? 4.573 -1.569 -25.124 1.00 89.69 274 GLN A O 1
ATOM 2151 N N . LEU A 1 275 ? 4.046 -2.983 -26.764 1.00 86.69 275 LEU A N 1
ATOM 2152 C CA . LEU A 1 275 ? 3.629 -1.932 -27.689 1.00 86.69 275 LEU A CA 1
ATOM 2153 C C . LEU A 1 275 ? 2.159 -1.587 -27.450 1.00 86.69 275 LEU A C 1
ATOM 2155 O O . LEU A 1 275 ? 1.294 -2.456 -27.556 1.00 86.69 275 LEU A O 1
ATOM 2159 N N . ASP A 1 276 ? 1.861 -0.310 -27.227 1.00 86.38 276 ASP A N 1
ATOM 2160 C CA . ASP A 1 276 ? 0.505 0.221 -27.320 1.00 86.38 276 ASP A CA 1
ATOM 2161 C C . ASP A 1 276 ? 0.285 0.781 -28.728 1.00 86.38 276 ASP A C 1
ATOM 2163 O O . ASP A 1 276 ? 0.639 1.917 -29.045 1.00 86.38 276 ASP A O 1
ATOM 2167 N N . ALA A 1 277 ? -0.308 -0.037 -29.597 1.00 82.69 277 ALA A N 1
ATOM 2168 C CA . ALA A 1 277 ? -0.587 0.345 -30.978 1.00 82.69 277 ALA A CA 1
ATOM 2169 C C . ALA A 1 277 ? -1.651 1.439 -31.130 1.00 82.69 277 ALA A C 1
ATOM 2171 O O . ALA A 1 277 ? -1.694 2.102 -32.167 1.00 82.69 277 ALA A O 1
ATOM 2172 N N . VAL A 1 278 ? -2.506 1.642 -30.122 1.00 79.81 278 VAL A N 1
ATOM 2173 C CA . VAL A 1 278 ? -3.554 2.668 -30.172 1.00 79.81 278 VAL A CA 1
ATOM 2174 C C . VAL A 1 278 ? -2.939 4.039 -29.932 1.00 79.81 278 VAL A C 1
ATOM 2176 O O . VAL A 1 278 ? -3.201 4.969 -30.696 1.00 79.81 278 VAL A O 1
ATOM 2179 N N . ASN A 1 279 ? -2.101 4.147 -28.902 1.00 76.88 279 ASN A N 1
ATOM 2180 C CA . ASN A 1 279 ? -1.483 5.413 -28.510 1.00 76.88 279 ASN A CA 1
ATOM 2181 C C . ASN A 1 279 ? -0.094 5.634 -29.125 1.00 76.88 279 ASN A C 1
ATOM 2183 O O . ASN A 1 279 ? 0.432 6.741 -29.033 1.00 76.88 279 ASN A O 1
ATOM 2187 N N . ARG A 1 280 ? 0.469 4.618 -29.795 1.00 81.25 280 ARG A N 1
ATOM 2188 C CA . ARG A 1 280 ? 1.829 4.615 -30.360 1.00 81.25 280 ARG A CA 1
ATOM 2189 C C . ARG A 1 280 ? 2.890 4.901 -29.298 1.00 81.25 280 ARG A C 1
ATOM 2191 O O . ARG A 1 280 ? 3.751 5.761 -29.466 1.00 81.25 280 ARG A O 1
ATOM 2198 N N . THR A 1 281 ? 2.795 4.182 -28.188 1.00 85.44 281 THR A N 1
ATOM 2199 C CA . THR A 1 281 ? 3.695 4.287 -27.034 1.00 85.44 281 THR A CA 1
ATOM 2200 C C . THR A 1 281 ? 4.191 2.909 -26.608 1.00 85.44 281 THR A C 1
ATOM 2202 O O . THR A 1 281 ? 3.697 1.877 -27.070 1.00 85.44 281 THR A O 1
ATOM 2205 N N . VAL A 1 282 ? 5.207 2.877 -25.748 1.00 88.06 282 VAL A N 1
ATOM 2206 C CA . VAL A 1 282 ? 5.752 1.633 -25.195 1.00 88.06 282 VAL A CA 1
ATOM 2207 C C . VAL A 1 282 ? 5.368 1.542 -23.729 1.00 88.06 282 VAL A C 1
ATOM 2209 O O . VAL A 1 282 ? 5.713 2.411 -22.944 1.00 88.06 282 VAL A O 1
ATOM 2212 N N . ILE A 1 283 ? 4.660 0.497 -23.338 1.00 89.75 283 ILE A N 1
ATOM 2213 C CA . ILE A 1 283 ? 4.322 0.226 -21.947 1.00 89.75 283 ILE A CA 1
ATOM 2214 C C . ILE A 1 283 ? 5.484 -0.532 -21.308 1.00 89.75 283 ILE A C 1
ATOM 2216 O O . ILE A 1 283 ? 5.902 -1.566 -21.822 1.00 89.75 283 ILE A O 1
ATOM 2220 N N . PHE A 1 284 ? 5.976 -0.034 -20.180 1.00 89.88 284 PHE A N 1
ATOM 2221 C CA . PHE A 1 284 ? 6.800 -0.796 -19.255 1.00 89.88 284 PHE A CA 1
ATOM 2222 C C . PHE A 1 284 ? 5.914 -1.405 -18.161 1.00 89.88 284 PHE A C 1
ATOM 2224 O O . PHE A 1 284 ? 5.237 -0.673 -17.434 1.00 89.88 284 PHE A O 1
ATOM 2231 N N . ASP A 1 285 ? 5.924 -2.732 -18.058 1.00 90.12 285 ASP A N 1
ATOM 2232 C CA . ASP A 1 285 ? 5.191 -3.514 -17.061 1.00 90.12 285 ASP A CA 1
ATOM 2233 C C . ASP A 1 285 ? 6.144 -3.953 -15.939 1.00 90.12 285 ASP A C 1
ATOM 2235 O O . ASP A 1 285 ? 6.849 -4.966 -16.020 1.00 90.12 285 ASP A O 1
ATOM 2239 N N . GLY A 1 286 ? 6.226 -3.109 -14.911 1.00 89.31 286 GLY A N 1
ATOM 2240 C CA . GLY A 1 286 ? 7.001 -3.360 -13.706 1.00 89.31 286 GLY A CA 1
ATOM 2241 C C . GLY A 1 286 ? 6.186 -4.024 -12.601 1.00 89.31 286 GLY A C 1
ATOM 2242 O O . GLY A 1 286 ? 4.967 -4.181 -12.671 1.00 89.31 286 GLY A O 1
ATOM 2243 N N . LEU A 1 287 ? 6.864 -4.318 -11.495 1.00 91.06 287 LEU A N 1
ATOM 2244 C CA . LEU A 1 287 ? 6.245 -4.841 -10.279 1.00 91.06 287 LEU A CA 1
ATOM 2245 C C . LEU A 1 287 ? 6.808 -4.145 -9.045 1.00 91.06 287 LEU A C 1
ATOM 2247 O O . LEU A 1 287 ? 7.982 -3.776 -8.983 1.00 91.06 287 LEU A O 1
ATOM 2251 N N . GLY A 1 288 ? 5.965 -4.008 -8.035 1.00 90.88 288 GLY A N 1
ATOM 2252 C CA . GLY A 1 288 ? 6.334 -3.569 -6.703 1.00 90.88 288 GLY A CA 1
ATOM 2253 C C . GLY A 1 288 ? 5.588 -4.360 -5.644 1.00 90.88 288 GLY A C 1
ATOM 2254 O O . GLY A 1 288 ? 4.695 -5.140 -5.954 1.00 90.88 288 GLY A O 1
ATOM 2255 N N . SER A 1 289 ? 5.940 -4.140 -4.387 1.00 91.81 289 SER A N 1
ATOM 2256 C CA . SER A 1 289 ? 5.241 -4.689 -3.231 1.00 91.81 289 SER A CA 1
ATOM 2257 C C . SER A 1 289 ? 4.797 -3.572 -2.302 1.00 91.81 289 SER A C 1
ATOM 2259 O O . SER A 1 289 ? 5.523 -2.594 -2.122 1.00 91.81 289 SER A O 1
ATOM 2261 N N . PHE A 1 290 ? 3.645 -3.758 -1.663 1.00 92.12 290 PHE A N 1
ATOM 2262 C CA . PHE A 1 290 ? 3.073 -2.845 -0.683 1.00 92.12 290 PHE A CA 1
ATOM 2263 C C . PHE A 1 290 ? 2.757 -3.579 0.616 1.00 92.12 290 PHE A C 1
ATOM 2265 O O . PHE A 1 290 ? 2.094 -4.614 0.604 1.00 92.12 290 PHE A O 1
ATOM 2272 N N . GLU A 1 291 ? 3.148 -3.009 1.746 1.00 92.50 291 GLU A N 1
ATOM 2273 C CA . GLU A 1 291 ? 2.712 -3.431 3.071 1.00 92.50 291 GLU A CA 1
ATOM 2274 C C . GLU A 1 291 ? 2.239 -2.214 3.866 1.00 92.50 291 GLU A C 1
ATOM 2276 O O . GLU A 1 291 ? 2.873 -1.165 3.863 1.00 92.50 291 GLU A O 1
ATOM 2281 N N . ALA A 1 292 ? 1.127 -2.336 4.578 1.00 92.19 292 ALA A N 1
ATOM 2282 C CA . ALA A 1 292 ? 0.613 -1.304 5.456 1.00 92.19 292 ALA A CA 1
ATOM 2283 C C . ALA A 1 292 ? 0.186 -1.901 6.797 1.00 92.19 292 ALA A C 1
ATOM 2285 O O . ALA A 1 292 ? -0.692 -2.759 6.865 1.00 92.19 292 ALA A O 1
ATOM 2286 N N . ASN A 1 293 ? 0.761 -1.391 7.881 1.00 93.25 293 ASN A N 1
ATOM 2287 C CA . ASN A 1 293 ? 0.283 -1.612 9.236 1.00 93.25 293 ASN A CA 1
ATOM 2288 C C . ASN A 1 293 ? -0.655 -0.467 9.604 1.00 93.25 293 ASN A C 1
ATOM 2290 O O . ASN A 1 293 ? -0.227 0.667 9.813 1.00 93.25 293 ASN A O 1
ATOM 2294 N N . ILE A 1 294 ? -1.942 -0.767 9.685 1.00 93.31 294 ILE A N 1
ATOM 2295 C CA . ILE A 1 294 ? -3.015 0.213 9.840 1.00 93.31 294 ILE A CA 1
ATOM 2296 C C . ILE A 1 294 ? -3.715 0.055 11.185 1.00 93.31 294 ILE A C 1
ATOM 2298 O O . ILE A 1 294 ? -3.688 -1.009 11.808 1.00 93.31 294 ILE A O 1
ATOM 2302 N N . ALA A 1 295 ? -4.381 1.117 11.621 1.00 93.56 295 ALA A N 1
ATOM 2303 C CA . ALA A 1 295 ? -5.267 1.115 12.776 1.00 93.56 295 ALA A CA 1
ATOM 2304 C C . ALA A 1 295 ? -6.690 1.470 12.333 1.00 93.56 295 ALA A C 1
ATOM 2306 O O . ALA A 1 295 ? -6.868 2.277 11.423 1.00 93.56 295 ALA A O 1
ATOM 2307 N N . SER A 1 296 ? -7.691 0.853 12.958 1.00 93.06 296 SER A N 1
ATOM 2308 C CA . SER A 1 296 ? -9.103 1.129 12.699 1.00 93.06 296 SER A CA 1
ATOM 2309 C C . SER A 1 296 ? -9.429 2.568 13.079 1.00 93.06 296 SER A C 1
ATOM 2311 O O . SER A 1 296 ? -9.079 2.997 14.175 1.00 93.06 296 SER A O 1
ATOM 2313 N N . ASN A 1 297 ? -10.147 3.293 12.226 1.00 91.06 297 ASN A N 1
ATOM 2314 C CA . ASN A 1 297 ? -10.612 4.649 12.522 1.00 91.06 297 ASN A CA 1
ATOM 2315 C C . ASN A 1 297 ? -11.952 4.684 13.274 1.00 91.06 297 ASN A C 1
ATOM 2317 O O . ASN A 1 297 ? -12.431 5.760 13.636 1.00 91.06 297 ASN A O 1
ATOM 2321 N N . GLU A 1 298 ? -12.539 3.519 13.540 1.00 91.94 298 GLU A N 1
ATOM 2322 C CA . GLU A 1 298 ? -13.708 3.356 14.396 1.00 91.94 298 GLU A CA 1
ATOM 2323 C C . GLU A 1 298 ? -13.369 2.472 15.603 1.00 91.94 298 GLU A C 1
ATOM 2325 O O . GLU A 1 298 ? -12.785 1.396 15.474 1.00 91.94 298 GLU A O 1
ATOM 2330 N N . LEU A 1 299 ? -13.782 2.913 16.787 1.00 92.44 299 LEU A N 1
ATOM 2331 C CA . LEU A 1 299 ? -13.766 2.133 18.013 1.00 92.44 299 LEU A CA 1
ATOM 2332 C C . LEU A 1 299 ? -15.055 1.316 18.098 1.00 92.44 299 LEU A C 1
ATOM 2334 O O . LEU A 1 299 ? -16.155 1.869 18.020 1.00 92.44 299 LEU A O 1
ATOM 2338 N N . ILE A 1 300 ? -14.932 0.010 18.308 1.00 93.38 300 ILE A N 1
ATOM 2339 C CA . ILE A 1 300 ? -16.073 -0.889 18.475 1.00 93.38 300 ILE A CA 1
ATOM 2340 C C . ILE A 1 300 ? -16.413 -0.970 19.961 1.00 93.38 300 ILE A C 1
ATOM 2342 O O . ILE A 1 300 ? -15.606 -1.440 20.760 1.00 93.38 300 ILE A O 1
ATOM 2346 N N . VAL A 1 301 ? -17.624 -0.560 20.330 1.00 94.44 301 VAL A N 1
ATOM 2347 C CA . VAL A 1 301 ? -18.123 -0.622 21.709 1.00 94.44 301 VAL A CA 1
ATOM 2348 C C . VAL A 1 301 ? -19.210 -1.682 21.782 1.00 94.44 301 VAL A C 1
ATOM 2350 O O . VAL A 1 301 ? -20.277 -1.524 21.195 1.00 94.44 301 VAL A O 1
ATOM 2353 N N . ARG A 1 302 ? -18.952 -2.778 22.490 1.00 95.19 302 ARG A N 1
ATOM 2354 C CA . ARG A 1 302 ? -19.925 -3.849 22.721 1.00 95.19 302 ARG A CA 1
ATOM 2355 C C . ARG A 1 302 ? -20.461 -3.750 24.134 1.00 95.19 302 ARG A C 1
ATOM 2357 O O . ARG A 1 302 ? -19.677 -3.740 25.074 1.00 95.19 302 ARG A O 1
ATOM 2364 N N . THR A 1 303 ? -21.776 -3.737 24.282 1.00 96.81 303 THR A N 1
ATOM 2365 C CA . THR A 1 303 ? -22.442 -3.714 25.584 1.00 96.81 303 THR A CA 1
ATOM 2366 C C . THR A 1 303 ? -23.357 -4.917 25.694 1.00 96.81 303 THR A C 1
ATOM 2368 O O . THR A 1 303 ? -24.279 -5.085 24.896 1.00 96.81 303 THR A O 1
ATOM 2371 N N . LYS A 1 304 ? -23.116 -5.743 26.709 1.00 98.00 304 LYS A N 1
ATOM 2372 C CA . LYS A 1 304 ? -23.947 -6.887 27.070 1.00 98.00 304 LYS A CA 1
ATOM 2373 C C . LYS A 1 304 ? -24.595 -6.631 28.425 1.00 98.00 304 LYS A C 1
ATOM 2375 O O . LYS A 1 304 ? -23.894 -6.496 29.424 1.00 98.00 304 LYS A O 1
ATOM 2380 N N . LEU A 1 305 ? -25.922 -6.586 28.459 1.00 97.75 305 LEU A N 1
ATOM 2381 C CA . LEU A 1 305 ? -26.707 -6.460 29.686 1.00 97.75 305 LEU A CA 1
ATOM 2382 C C . LEU A 1 305 ? -27.152 -7.837 30.168 1.00 97.75 305 LEU A C 1
ATOM 2384 O O . LEU A 1 305 ? -27.661 -8.645 29.389 1.00 97.75 305 LEU A O 1
ATOM 2388 N N . VAL A 1 306 ? -26.973 -8.087 31.459 1.00 98.25 306 VAL A N 1
ATOM 2389 C CA . VAL A 1 306 ? -27.309 -9.344 32.126 1.00 98.25 306 VAL A CA 1
ATOM 2390 C C . VAL A 1 306 ? -28.145 -9.048 33.367 1.00 98.25 306 VAL A C 1
ATOM 2392 O O . VAL A 1 306 ? -27.843 -8.116 34.105 1.00 98.25 306 VAL A O 1
ATOM 2395 N N . ASP A 1 307 ? -29.193 -9.834 33.589 1.00 97.88 307 ASP A N 1
ATOM 2396 C CA . ASP A 1 307 ? -30.020 -9.776 34.798 1.00 97.88 307 ASP A CA 1
ATOM 2397 C C . ASP A 1 307 ? -29.249 -10.337 36.006 1.00 97.88 307 ASP A C 1
ATOM 2399 O O . ASP A 1 307 ? -28.724 -11.453 35.940 1.00 97.88 307 ASP A O 1
ATOM 2403 N N . ASN A 1 308 ? -29.184 -9.595 37.118 1.00 96.88 308 ASN A N 1
ATOM 2404 C CA . ASN A 1 308 ? -28.349 -9.973 38.269 1.00 96.88 308 ASN A CA 1
ATOM 2405 C C . ASN A 1 308 ? -28.862 -11.224 39.001 1.00 96.88 308 ASN A C 1
ATOM 2407 O O . ASN A 1 308 ? -28.085 -11.893 39.680 1.00 96.88 308 ASN A O 1
ATOM 2411 N N . VAL A 1 309 ? -30.156 -11.542 38.892 1.00 95.62 309 VAL A N 1
ATOM 2412 C CA . VAL A 1 309 ? -30.785 -12.646 39.634 1.00 95.62 309 VAL A CA 1
ATOM 2413 C C . VAL A 1 309 ? -30.690 -13.955 38.857 1.00 95.62 309 VAL A C 1
ATOM 2415 O O . VAL A 1 309 ? -30.337 -14.997 39.406 1.00 95.62 309 VAL A O 1
ATOM 2418 N N . THR A 1 310 ? -31.035 -13.911 37.577 1.00 96.50 310 THR A N 1
ATOM 2419 C CA . THR A 1 310 ? -31.138 -15.080 36.699 1.00 96.50 310 THR A CA 1
ATOM 2420 C C . THR A 1 310 ? -29.858 -15.344 35.913 1.00 96.50 310 THR A C 1
ATOM 2422 O O . THR A 1 310 ? -29.674 -16.453 35.413 1.00 96.50 310 THR A O 1
ATOM 2425 N N . GLY A 1 311 ? -28.985 -14.342 35.765 1.00 95.50 311 GLY A N 1
ATOM 2426 C CA . GLY A 1 311 ? -27.811 -14.406 34.894 1.00 95.50 311 GLY A CA 1
ATOM 2427 C C . GLY A 1 311 ? -28.153 -14.427 33.399 1.00 95.50 311 GLY A C 1
ATOM 2428 O O . GLY A 1 311 ? -27.271 -14.651 32.566 1.00 95.50 311 GLY A O 1
ATOM 2429 N N . ALA A 1 312 ? -29.421 -14.218 33.030 1.00 96.25 312 ALA A N 1
ATOM 2430 C CA . ALA A 1 312 ? -29.851 -14.215 31.640 1.00 96.25 312 ALA A CA 1
ATOM 2431 C C . ALA A 1 312 ? -29.355 -12.955 30.919 1.00 96.25 312 ALA A C 1
ATOM 2433 O O . ALA A 1 312 ? -29.402 -11.850 31.457 1.00 96.25 312 ALA A O 1
ATOM 2434 N N . THR A 1 313 ? -28.900 -13.112 29.673 1.00 97.19 313 THR A N 1
ATOM 2435 C CA . THR A 1 313 ? -28.573 -11.962 28.818 1.00 97.19 313 THR A CA 1
ATOM 2436 C C . THR A 1 313 ? -29.867 -11.292 28.374 1.00 97.19 313 THR A C 1
ATOM 2438 O O . THR A 1 313 ? -30.696 -11.924 27.724 1.00 97.19 313 THR A O 1
ATOM 2441 N N . ILE A 1 314 ? -30.029 -10.022 28.730 1.00 95.56 314 ILE A N 1
ATOM 2442 C CA . ILE A 1 314 ? -31.206 -9.212 28.402 1.00 95.56 314 ILE A CA 1
ATOM 2443 C C . ILE A 1 314 ? -31.044 -8.610 27.007 1.00 95.56 314 ILE A C 1
ATOM 2445 O O . ILE A 1 314 ? -31.974 -8.612 26.204 1.00 95.56 314 ILE A O 1
ATOM 2449 N N . SER A 1 315 ? -29.850 -8.101 26.711 1.00 96.19 315 SER A N 1
ATOM 2450 C CA . SER A 1 315 ? -29.535 -7.526 25.409 1.00 96.19 315 SER A CA 1
ATOM 2451 C C . SER A 1 315 ? -28.039 -7.527 25.155 1.00 96.19 315 SER A C 1
ATOM 2453 O O . SER A 1 315 ? -27.238 -7.413 26.083 1.00 96.19 315 SER A O 1
ATOM 2455 N N . GLU A 1 316 ? -27.674 -7.554 23.883 1.00 96.06 316 GLU A N 1
ATOM 2456 C CA . GLU A 1 316 ? -26.309 -7.352 23.422 1.00 96.06 316 GLU A CA 1
ATOM 2457 C C . GLU A 1 316 ? -26.343 -6.411 22.221 1.00 96.06 316 GLU A C 1
ATOM 2459 O O . GLU A 1 316 ? -27.170 -6.571 21.321 1.00 96.06 316 GLU A O 1
ATOM 2464 N N . GLN A 1 317 ? -25.500 -5.385 22.242 1.00 94.31 317 GLN A N 1
ATOM 2465 C CA . GLN A 1 317 ? -25.426 -4.376 21.193 1.00 94.31 317 GLN A CA 1
ATOM 2466 C C . GLN A 1 317 ? -23.967 -4.049 20.898 1.00 94.31 317 GLN A C 1
ATOM 2468 O O . GLN A 1 317 ? -23.129 -4.053 21.798 1.00 94.31 317 GLN A O 1
ATOM 2473 N N . ALA A 1 318 ? -23.677 -3.741 19.637 1.00 93.00 318 ALA A N 1
ATOM 2474 C CA . ALA A 1 318 ? -22.387 -3.229 19.204 1.00 93.00 318 ALA A CA 1
ATOM 2475 C C . ALA A 1 318 ? -22.603 -1.868 18.536 1.00 93.00 318 ALA A C 1
ATOM 2477 O O . ALA A 1 318 ? -23.343 -1.761 17.560 1.00 93.00 318 ALA A O 1
ATOM 2478 N N . GLY A 1 319 ? -21.974 -0.839 19.089 1.00 91.50 319 GLY A N 1
ATOM 2479 C CA . GLY A 1 319 ? -21.900 0.499 18.524 1.00 91.50 319 GLY A CA 1
ATOM 2480 C C . GLY A 1 319 ? -20.514 0.777 17.956 1.00 91.50 319 GLY A C 1
ATOM 2481 O O . GLY A 1 319 ? -19.548 0.064 18.243 1.00 91.50 319 GLY A O 1
ATOM 2482 N N . ARG A 1 320 ? -20.421 1.836 17.153 1.00 91.19 320 ARG A N 1
ATOM 2483 C CA . ARG A 1 320 ? -19.156 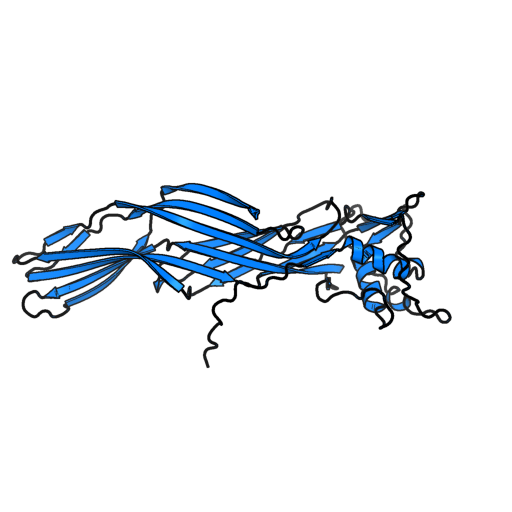2.334 16.616 1.00 91.19 320 ARG A CA 1
ATOM 2484 C C . ARG A 1 320 ? -19.009 3.802 16.920 1.00 91.19 320 ARG A C 1
ATOM 2486 O O . ARG A 1 320 ? -19.967 4.562 16.792 1.00 91.19 320 ARG A O 1
ATOM 2493 N N . VAL A 1 321 ? -17.808 4.174 17.321 1.00 90.88 321 VAL A N 1
ATOM 2494 C CA . VAL A 1 321 ? -17.473 5.543 17.686 1.00 90.88 321 VAL A CA 1
ATOM 2495 C C . VAL A 1 321 ? -16.279 5.965 16.838 1.00 90.88 321 VAL A C 1
ATOM 2497 O O . VAL A 1 321 ? -15.241 5.308 16.917 1.00 90.88 321 VAL A O 1
ATOM 2500 N N . PRO A 1 322 ? -16.397 7.022 16.015 1.00 88.94 322 PRO A N 1
ATOM 2501 C CA . PRO A 1 322 ? -15.259 7.558 15.285 1.00 88.94 322 PRO A CA 1
ATOM 2502 C C . PRO A 1 322 ? -14.136 7.935 16.245 1.00 88.94 322 PRO A C 1
ATOM 2504 O O . PRO A 1 322 ? -14.365 8.563 17.282 1.00 88.94 322 PRO A O 1
ATOM 2507 N N . VAL A 1 323 ? -12.923 7.541 15.893 1.00 87.00 323 VAL A N 1
ATOM 2508 C CA . VAL A 1 323 ? -11.736 7.792 16.700 1.00 87.00 323 VAL A CA 1
ATOM 2509 C C . VAL A 1 323 ? -11.141 9.138 16.315 1.00 87.00 323 VAL A C 1
ATOM 2511 O O . VAL A 1 323 ? -11.012 9.455 15.132 1.00 87.00 323 VAL A O 1
ATOM 2514 N N . VAL A 1 324 ? -10.749 9.929 17.314 1.00 86.94 324 VAL A N 1
ATOM 2515 C CA . VAL A 1 324 ? -10.045 11.193 17.083 1.00 86.94 324 VAL A CA 1
ATOM 2516 C C . VAL A 1 324 ? -8.545 10.940 17.159 1.00 86.94 324 VAL A C 1
ATOM 2518 O O . VAL A 1 324 ? -8.011 10.582 18.210 1.00 86.94 324 VAL A O 1
ATOM 2521 N N . TYR A 1 325 ? -7.874 11.139 16.028 1.00 85.75 325 TYR A N 1
ATOM 2522 C CA . TYR A 1 325 ? -6.422 11.097 15.917 1.00 85.75 325 TYR A CA 1
ATOM 2523 C C . TYR A 1 325 ? -5.855 12.492 16.187 1.00 85.75 325 TYR A C 1
ATOM 2525 O O . TYR A 1 325 ? -6.222 13.461 15.521 1.00 85.75 325 TYR A O 1
ATOM 2533 N N . GLY A 1 326 ? -4.996 12.593 17.199 1.00 84.00 326 GLY A N 1
ATOM 2534 C CA . GLY A 1 326 ? -4.296 13.821 17.560 1.00 84.00 326 GLY A CA 1
ATOM 2535 C C . GLY A 1 326 ? -3.124 14.147 16.624 1.00 84.00 326 GLY A C 1
ATOM 2536 O O . GLY A 1 326 ? -2.997 13.572 15.543 1.00 84.00 326 GLY A O 1
ATOM 2537 N N . PRO A 1 327 ? -2.232 15.067 17.032 1.00 84.88 327 PRO A N 1
ATOM 2538 C CA . PRO A 1 327 ? -1.002 15.352 16.301 1.00 84.88 327 PRO A CA 1
ATOM 2539 C C . PRO A 1 327 ? -0.156 14.089 16.109 1.00 84.88 327 PRO A C 1
ATOM 2541 O O . PRO A 1 327 ? -0.047 13.257 17.014 1.00 84.88 327 PRO A O 1
ATOM 2544 N N . SER A 1 328 ? 0.468 13.973 14.940 1.00 86.12 328 SER A N 1
ATOM 2545 C CA . SER A 1 328 ? 1.264 12.813 14.554 1.00 86.12 328 SER A CA 1
ATOM 2546 C C . SER A 1 328 ? 2.738 13.162 14.381 1.00 86.12 328 SER A C 1
ATOM 2548 O O . SER A 1 328 ? 3.085 14.263 13.954 1.00 86.12 328 SER A O 1
ATOM 2550 N N . THR A 1 329 ? 3.616 12.199 14.652 1.00 87.19 329 THR A N 1
ATOM 2551 C CA . THR A 1 329 ? 5.035 12.265 14.276 1.00 87.19 329 THR A CA 1
ATOM 2552 C C . THR A 1 329 ? 5.299 11.264 13.162 1.00 87.19 329 THR A C 1
ATOM 2554 O O . THR A 1 329 ? 4.962 10.092 13.310 1.00 87.19 329 THR A O 1
ATOM 2557 N N . THR A 1 330 ? 5.911 11.716 12.068 1.00 88.12 330 THR A N 1
ATOM 2558 C CA . THR A 1 330 ? 6.219 10.877 10.903 1.00 88.12 330 THR A CA 1
ATOM 2559 C C . THR A 1 330 ? 7.721 10.670 10.779 1.00 88.12 330 THR A C 1
ATOM 2561 O O . THR A 1 330 ? 8.503 11.613 10.905 1.00 88.12 330 THR A O 1
ATOM 2564 N N . LYS A 1 331 ? 8.123 9.429 10.511 1.00 90.12 331 LYS A N 1
ATOM 2565 C CA . LYS A 1 331 ? 9.500 9.026 10.241 1.00 90.12 331 LYS A CA 1
ATOM 2566 C C . LYS A 1 331 ? 9.539 8.274 8.916 1.00 90.12 331 LYS A C 1
ATOM 2568 O O . LYS A 1 331 ? 8.792 7.320 8.736 1.00 90.12 331 LYS A O 1
ATOM 2573 N N . VAL A 1 332 ? 10.442 8.683 8.031 1.00 88.62 332 VAL A N 1
ATOM 2574 C CA . VAL A 1 332 ? 10.708 7.999 6.761 1.00 88.62 332 VAL A CA 1
ATOM 2575 C C . VAL A 1 332 ? 12.062 7.307 6.857 1.00 88.62 332 VAL A C 1
ATOM 2577 O O . VAL A 1 332 ? 13.037 7.901 7.324 1.00 88.62 332 VAL A O 1
ATOM 2580 N N . THR A 1 333 ? 12.122 6.047 6.446 1.00 88.62 333 THR A N 1
ATOM 2581 C CA . THR A 1 333 ? 13.357 5.270 6.327 1.00 88.62 333 THR A CA 1
ATOM 2582 C C . THR A 1 333 ? 13.463 4.674 4.933 1.00 88.62 333 THR A C 1
ATOM 2584 O O . THR A 1 333 ? 12.464 4.217 4.381 1.00 88.62 333 THR A O 1
ATOM 2587 N N . THR A 1 334 ? 14.681 4.649 4.404 1.00 87.12 334 THR A N 1
ATOM 2588 C CA . THR A 1 334 ? 15.017 4.038 3.116 1.00 87.12 334 THR A CA 1
ATOM 2589 C C . THR A 1 334 ? 16.053 2.951 3.368 1.00 87.12 334 THR A C 1
ATOM 2591 O O . THR A 1 334 ? 17.008 3.195 4.113 1.00 87.12 334 THR A O 1
ATOM 2594 N N . SER A 1 335 ? 15.853 1.766 2.796 1.00 80.75 335 SER A N 1
ATOM 2595 C CA . SER A 1 335 ? 16.754 0.612 2.934 1.00 80.75 335 SER A CA 1
ATOM 2596 C C . SER A 1 335 ? 17.014 -0.084 1.616 1.00 80.75 335 SER A C 1
ATOM 2598 O O . SER A 1 335 ? 16.056 -0.130 0.803 1.00 80.75 335 SER A O 1
#